Protein AF-V4S331-F1 (afdb_monomer)

Solvent-accessible surface area (backbone atoms only — not comparable to full-atom values): 13605 Å² total; per-residue (Å²): 134,89,80,80,82,84,81,81,85,77,85,82,82,92,68,95,79,69,92,84,50,53,76,62,49,51,57,56,49,44,59,69,32,33,48,80,50,60,40,89,85,80,67,40,52,25,41,36,38,26,34,83,61,37,53,44,68,59,54,90,36,73,81,33,19,41,81,43,68,52,94,87,48,95,43,79,51,27,40,30,35,55,43,42,38,60,46,43,40,34,38,76,46,56,46,78,80,43,49,56,76,33,41,30,32,36,25,47,31,32,39,76,44,100,71,48,44,59,38,79,92,44,64,30,42,16,26,23,26,42,68,95,54,86,60,49,72,43,73,32,37,82,44,51,64,63,74,56,55,65,77,65,78,73,85,77,75,90,72,97,71,94,71,94,65,81,76,70,79,75,76,61,98,81,71,59,39,52,38,43,80,43,100,80,73,36,32,37,29,66,31,39,63,52,73,37,54,78,86,58,89,40,41,36,39,36,37,42,37,37,66,85,81,60,58,62,27,25,22,40,37,33,48,24,43,36,39,36,73,42,83,80,131

Mean predicted aligned error: 11.81 Å

Nearest PDB structures (foldseek):
  8ad2-assembly1_A  TM=8.302E-01  e=2.389E-16  Nicotiana tabacum
  8jmr-assembly1_A  TM=8.314E-01  e=1.966E-13  Asparagus officinalis
  8jmr-assembly1_B  TM=8.631E-01  e=4.428E-13  Asparagus officinalis
  8jmq-assembly1_B  TM=8.246E-01  e=4.935E-13  Asparagus officinalis
  7vs6-assembly1_A-2  TM=8.726E-01  e=4.302E-12  Cucumis sativus

Foldseek 3Di:
DDDDDDDDPDDDDPDDDDDPCVVVCVVVVVVQQKPWDADPPPRWIKIWGFQVQKDWVCQVPCCAWDWQADPLAPHRTWIFGAKDLKTKIKHKDKLVVTDAQFKKWKKWKKDFAPPWDDLVVAWKWKWKDWPPDDIDIDTAGADQVVLVVVVDDDPDDDDDDDDPDPPPPDDDSPPQRYWDQDPSRITIGIRDMDHHHDPDGTMMMIMITDNPPSDMTGGMITGGMMMDTDDDD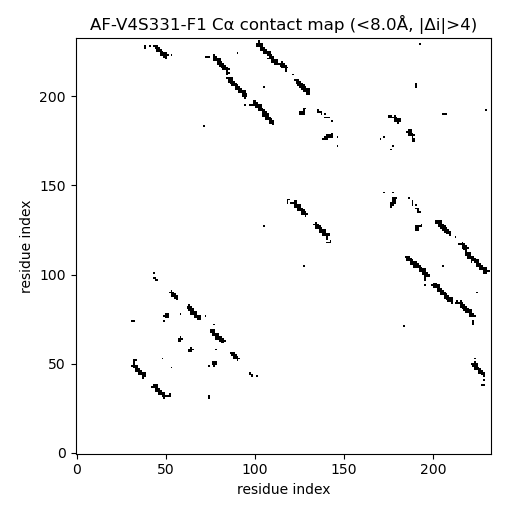

InterPro domains:
  IPR025886 Phloem protein 2-like [PF14299] (44-229)

Secondary structure (DSSP, 8-state):
---------PPPP-----TTSHHHHHHHHHHHHEEEEE-TTT--EEEEEEGGGSEETTTT-TTTEEEE--TT-SSS-EEEE--BSSEEEEEEEEGGGSPSSEEEEEEEEEEEEEEEES-TT-EEEEEEEETTSPPEEEEEE--SHHHHHTT------------------PPPTTSS-S-EE-TTS-EEEEEEEEEE-SS---EEEEEEEE-SS---BEEEEEEEEEEEEPPP-

Radius of gyration: 19.69 Å; Cα contacts (8 Å, |Δi|>4): 438; chains: 1; bounding box: 66×44×46 Å

Sequence (233 aa):
LSQKCFNLKVICPKTPLNTVEMPFLEKFYRNFLASFSLDKRSGKKCYMISARDLLIVWGDTPTYWRWTSVPEARFPEVAELICVCWLEIRCKINTRSLSPRTLYAAYLVYKPTAGSYGFEYQPVDASVGVVGSESQTRTVYLDAERGQRQRYHYPRRIGLFNRSRRQASMPKENDGCYPKERDDEWLEIELGDFLNKEDEDGELEMSVLEVAAGDWKGGLIIQGIEIRPKQGK

Structure (mmCIF, N/CA/C/O backbone):
data_AF-V4S331-F1
#
_entry.id   AF-V4S331-F1
#
loop_
_atom_site.group_PDB
_atom_site.id
_atom_site.type_symbol
_atom_site.label_atom_id
_atom_site.label_alt_id
_atom_site.label_comp_id
_atom_site.label_asym_id
_atom_site.label_entity_id
_atom_site.label_seq_id
_atom_site.pdbx_PDB_ins_code
_atom_site.Cartn_x
_atom_site.Cartn_y
_atom_site.Cartn_z
_atom_site.occupancy
_atom_site.B_iso_or_equiv
_atom_site.auth_seq_id
_atom_site.auth_comp_id
_atom_site.auth_asym_id
_atom_site.auth_atom_id
_atom_site.pdbx_PDB_model_num
ATOM 1 N N . LEU A 1 1 ? -17.112 -26.281 5.033 1.00 30.48 1 LEU A N 1
ATOM 2 C CA . LEU A 1 1 ? -18.110 -25.809 4.045 1.00 30.48 1 LEU A CA 1
ATOM 3 C C . LEU A 1 1 ? -17.554 -24.556 3.383 1.00 30.48 1 LEU A C 1
ATOM 5 O O . LEU A 1 1 ? -17.426 -23.533 4.040 1.00 30.48 1 LEU A O 1
ATOM 9 N N . SER A 1 2 ? -17.103 -24.701 2.138 1.00 28.55 2 SER A N 1
ATOM 10 C CA . SER A 1 2 ? -16.468 -23.656 1.325 1.00 28.55 2 SER A CA 1
ATOM 11 C C . SER A 1 2 ? -17.474 -22.549 0.990 1.00 28.55 2 SER A C 1
ATOM 13 O O . SER A 1 2 ? -18.539 -22.839 0.445 1.00 2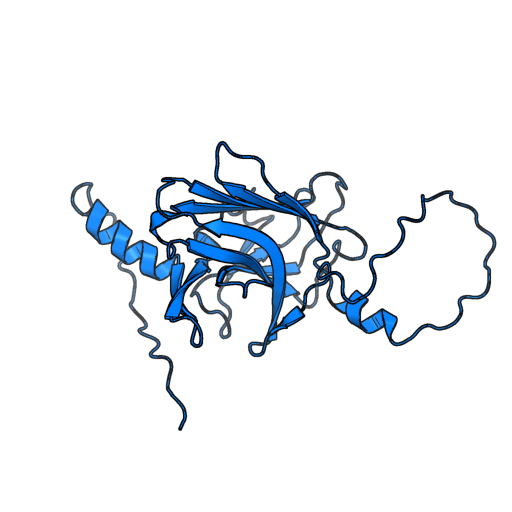8.55 2 SER A O 1
ATOM 15 N N . GLN A 1 3 ? -17.166 -21.295 1.334 1.00 31.97 3 GLN A N 1
ATOM 16 C CA . GLN A 1 3 ? -17.939 -20.137 0.886 1.00 31.97 3 GLN A CA 1
ATOM 17 C C . GLN A 1 3 ? -17.275 -19.546 -0.357 1.00 31.97 3 GLN A C 1
ATOM 19 O O . GLN A 1 3 ? -16.156 -19.043 -0.313 1.00 31.97 3 GLN A O 1
ATOM 24 N N . LYS A 1 4 ? -17.998 -19.653 -1.473 1.00 30.98 4 LYS A N 1
ATOM 25 C CA . LYS A 1 4 ? -17.674 -19.064 -2.771 1.00 30.98 4 LYS A CA 1
ATOM 26 C C . LYS A 1 4 ? -17.645 -17.537 -2.653 1.00 30.98 4 LYS A C 1
ATOM 28 O O . LYS A 1 4 ? -18.659 -16.931 -2.309 1.00 30.98 4 LYS A O 1
ATOM 33 N N . CYS A 1 5 ? -16.519 -16.919 -2.998 1.00 29.56 5 CYS A N 1
ATOM 34 C CA . CYS A 1 5 ? -16.470 -15.500 -3.333 1.00 29.56 5 CYS A CA 1
ATOM 35 C C . CYS A 1 5 ? -17.281 -15.287 -4.620 1.00 29.56 5 CYS A C 1
ATOM 37 O O . CYS A 1 5 ? -16.947 -15.841 -5.668 1.00 29.56 5 CYS A O 1
ATOM 39 N N . PHE A 1 6 ? -18.375 -14.529 -4.548 1.00 28.50 6 PHE A N 1
ATOM 40 C CA . PHE A 1 6 ? -19.130 -14.139 -5.735 1.00 28.50 6 PHE A CA 1
ATOM 41 C C . PHE A 1 6 ? -18.329 -13.089 -6.517 1.00 28.50 6 PHE A C 1
ATOM 43 O O . PHE A 1 6 ? -18.303 -11.918 -6.151 1.00 28.50 6 PHE A O 1
ATOM 50 N N . ASN A 1 7 ? -17.679 -13.517 -7.601 1.00 27.70 7 ASN A N 1
ATOM 51 C CA . ASN A 1 7 ? -17.109 -12.626 -8.611 1.00 27.70 7 ASN A CA 1
ATOM 52 C C . ASN A 1 7 ? -18.235 -12.137 -9.533 1.00 27.70 7 ASN A C 1
ATOM 54 O O . ASN A 1 7 ? -18.601 -12.814 -10.494 1.00 27.70 7 ASN A O 1
ATOM 58 N N . LEU A 1 8 ? -18.803 -10.966 -9.244 1.00 29.70 8 LEU A N 1
ATOM 59 C CA . LEU A 1 8 ? -19.661 -10.255 -10.193 1.00 29.70 8 LEU A CA 1
ATOM 60 C C . LEU A 1 8 ? -18.769 -9.563 -11.232 1.00 29.70 8 LEU A C 1
ATOM 62 O O . LEU A 1 8 ? -18.159 -8.531 -10.966 1.00 29.70 8 LEU A O 1
ATOM 66 N N . LYS A 1 9 ? -18.680 -10.156 -12.425 1.00 30.19 9 LYS A N 1
ATOM 67 C CA . LYS A 1 9 ? -18.007 -9.571 -13.589 1.00 30.19 9 LYS A CA 1
ATOM 68 C C . LYS A 1 9 ? -18.976 -8.585 -14.248 1.00 30.19 9 LYS A C 1
ATOM 70 O O . LYS A 1 9 ? -19.845 -8.998 -15.010 1.00 30.19 9 LYS A O 1
ATOM 75 N N . VAL A 1 10 ? -18.871 -7.299 -13.915 1.00 38.88 10 VAL A N 1
ATOM 76 C CA . VAL A 1 10 ? -19.671 -6.239 -14.553 1.00 38.88 10 VAL A CA 1
ATOM 77 C C . VAL A 1 10 ? -18.836 -5.576 -15.646 1.00 38.88 10 VAL A C 1
ATOM 79 O O . VAL A 1 10 ? -17.715 -5.135 -15.409 1.00 38.88 10 VAL A O 1
ATOM 82 N N . ILE A 1 11 ? -19.374 -5.562 -16.864 1.00 30.97 11 ILE A N 1
ATOM 83 C CA . ILE A 1 11 ? -18.763 -4.958 -18.052 1.00 30.97 11 ILE A CA 1
ATOM 84 C C . ILE A 1 11 ? -18.942 -3.436 -17.963 1.00 30.97 11 ILE A C 1
ATOM 86 O O . ILE A 1 11 ? -20.061 -2.960 -17.787 1.00 30.97 11 ILE A O 1
ATOM 90 N N . CYS A 1 12 ? -17.850 -2.679 -18.082 1.00 33.66 12 CYS A N 1
ATOM 91 C CA . CYS A 1 12 ? -17.869 -1.216 -18.023 1.00 33.66 12 CYS A CA 1
ATOM 92 C C . CYS A 1 12 ? -18.303 -0.614 -19.382 1.00 33.66 12 CYS A C 1
ATOM 94 O O . CYS A 1 12 ? -17.719 -0.988 -20.407 1.00 33.66 12 CYS A O 1
ATOM 96 N N . PRO A 1 13 ? -19.293 0.300 -19.440 1.00 32.41 13 PRO A N 1
ATOM 97 C CA . PRO A 1 13 ? -19.679 0.967 -20.682 1.00 32.41 13 PRO A CA 1
ATOM 98 C C . PRO A 1 13 ? -18.675 2.076 -21.048 1.00 32.41 13 PRO A C 1
ATOM 100 O O . PRO A 1 13 ? -18.407 2.984 -20.267 1.00 32.41 13 PRO A O 1
ATOM 103 N N . LYS A 1 14 ? -18.111 2.005 -22.261 1.00 41.31 14 LYS A N 1
ATOM 104 C CA . LYS A 1 14 ? -17.169 2.993 -22.819 1.00 41.31 14 LYS A CA 1
ATOM 105 C C . LYS A 1 14 ? -17.899 4.159 -23.505 1.00 41.31 14 LYS A C 1
ATOM 107 O O . LYS A 1 14 ? -17.832 4.279 -24.727 1.00 41.31 14 LYS A O 1
ATOM 112 N N . THR A 1 15 ? -18.579 5.023 -22.757 1.00 36.41 15 THR A N 1
ATOM 113 C CA . THR A 1 15 ? -19.158 6.266 -23.311 1.00 36.41 15 THR A CA 1
ATOM 114 C C . THR A 1 15 ? -18.978 7.447 -22.358 1.00 36.41 15 THR A C 1
ATOM 116 O O . THR A 1 15 ? -19.094 7.251 -21.150 1.00 36.41 15 THR A O 1
ATOM 119 N N . PRO A 1 16 ? -18.704 8.666 -22.864 1.00 44.09 16 PRO A N 1
ATOM 120 C CA . PRO A 1 16 ? -18.523 9.837 -22.016 1.00 44.09 16 PRO A CA 1
ATOM 121 C C . PRO A 1 16 ? -19.896 10.308 -21.523 1.00 44.09 16 PRO A C 1
ATOM 123 O O . PRO A 1 16 ? -20.802 10.501 -22.333 1.00 44.09 16 PRO A O 1
ATOM 126 N N . LEU A 1 17 ? -20.073 10.464 -20.208 1.00 42.72 17 LEU A N 1
ATOM 127 C CA . LEU A 1 17 ? -21.349 10.872 -19.612 1.00 42.72 17 LEU A CA 1
ATOM 128 C C . LEU A 1 17 ? -21.208 12.156 -18.786 1.00 42.72 17 LEU A C 1
ATOM 130 O O . LEU A 1 17 ? -20.183 12.422 -18.162 1.00 42.72 17 LEU A O 1
ATOM 134 N N . ASN A 1 18 ? -22.261 12.970 -18.878 1.00 40.69 18 ASN A N 1
ATOM 135 C CA . ASN A 1 18 ? -22.366 14.352 -18.417 1.00 40.69 18 ASN A CA 1
ATOM 136 C C . ASN A 1 18 ? -22.433 14.491 -16.882 1.00 40.69 18 ASN A C 1
ATOM 138 O O . ASN A 1 18 ? -22.775 13.567 -16.150 1.00 40.69 18 ASN A O 1
ATOM 142 N N . THR A 1 19 ? -22.200 15.720 -16.415 1.00 43.16 19 THR A N 1
ATOM 143 C CA . THR A 1 19 ? -21.934 16.173 -15.033 1.00 43.16 19 THR A CA 1
ATOM 144 C C . THR A 1 19 ? -23.004 15.860 -13.965 1.00 43.16 19 THR A C 1
ATOM 146 O O . THR A 1 19 ? -22.793 16.167 -12.796 1.00 43.16 19 THR A O 1
ATOM 149 N N . VAL A 1 20 ? -24.143 15.248 -14.307 1.00 45.28 20 VAL A N 1
ATOM 150 C CA . VAL A 1 20 ? -25.281 15.038 -13.381 1.00 45.28 20 VAL A CA 1
ATOM 151 C C . VAL A 1 20 ? -25.313 13.619 -12.772 1.00 45.28 20 VAL A C 1
ATOM 153 O O . VAL A 1 20 ? -26.004 13.393 -11.784 1.00 45.28 20 VAL A O 1
ATOM 156 N N . GLU A 1 21 ? -24.510 12.669 -13.271 1.00 45.56 21 GLU A N 1
ATOM 157 C CA . GLU A 1 21 ? -24.420 11.288 -12.736 1.00 45.56 21 GLU A CA 1
ATOM 158 C C . GLU A 1 21 ? -23.291 11.076 -11.701 1.00 45.56 21 GLU A C 1
ATOM 160 O O . GLU A 1 21 ? -23.095 9.970 -11.187 1.00 45.56 21 GLU A O 1
ATOM 165 N N . MET A 1 22 ? -22.561 12.141 -11.353 1.00 47.06 22 MET A N 1
ATOM 166 C CA . MET A 1 22 ? -21.309 12.078 -10.584 1.00 47.06 22 MET A CA 1
ATOM 167 C C . MET A 1 22 ? -21.409 11.375 -9.212 1.00 47.06 22 MET A C 1
ATOM 169 O O . MET A 1 22 ? -20.548 10.545 -8.936 1.00 47.06 22 MET A O 1
ATOM 173 N N . PRO A 1 23 ? -22.444 11.566 -8.363 1.00 49.97 23 PRO A N 1
ATOM 174 C CA . PRO A 1 23 ? -22.493 10.902 -7.051 1.00 49.97 23 PRO A CA 1
ATOM 175 C C . PRO A 1 23 ? -22.758 9.389 -7.134 1.00 49.97 23 PRO A C 1
ATOM 177 O O . PRO A 1 23 ? -22.390 8.627 -6.236 1.00 49.97 23 PRO A O 1
ATOM 180 N N . PHE A 1 24 ? -23.441 8.947 -8.194 1.00 42.91 24 PHE A N 1
ATOM 181 C CA . PHE A 1 24 ? -23.773 7.538 -8.410 1.00 42.91 24 PHE A CA 1
ATOM 182 C C . PHE A 1 24 ? -22.589 6.799 -9.041 1.00 42.91 24 PHE A C 1
ATOM 184 O O . PHE A 1 24 ? -22.247 5.699 -8.606 1.00 42.91 24 PHE A O 1
ATOM 191 N N . LEU A 1 25 ? -21.909 7.449 -9.991 1.00 43.22 25 LEU A N 1
ATOM 192 C CA . LEU A 1 25 ? -20.653 6.978 -10.564 1.00 43.22 25 LEU A CA 1
ATOM 193 C C . LEU A 1 25 ? -19.524 6.964 -9.532 1.00 43.22 25 LEU A C 1
ATOM 195 O O . LEU A 1 25 ? -18.807 5.981 -9.492 1.00 43.22 25 LEU A O 1
ATOM 199 N N . GLU A 1 26 ? -19.399 7.942 -8.632 1.00 47.72 26 GLU A N 1
ATOM 200 C CA . GLU A 1 26 ? -18.399 7.898 -7.552 1.00 47.72 26 GLU A CA 1
ATOM 201 C C . GLU A 1 26 ? -18.601 6.706 -6.609 1.00 47.72 26 GLU A C 1
ATOM 203 O O . GLU A 1 26 ? -17.637 6.029 -6.256 1.00 47.72 26 GLU A O 1
ATOM 208 N N . LYS A 1 27 ? -19.847 6.401 -6.216 1.00 44.38 27 LYS A N 1
ATOM 209 C CA . LYS A 1 27 ? -20.151 5.214 -5.396 1.00 44.38 27 LYS A CA 1
ATOM 210 C C . LYS A 1 27 ? -19.904 3.911 -6.154 1.00 44.38 27 LYS A C 1
ATOM 212 O O . LYS A 1 27 ? -19.399 2.957 -5.569 1.00 44.38 27 LYS A O 1
ATOM 217 N N . PHE A 1 28 ? -20.252 3.862 -7.439 1.00 46.75 28 PHE A N 1
ATOM 218 C CA . PHE A 1 28 ? -20.029 2.690 -8.284 1.00 46.75 28 PHE A CA 1
ATOM 219 C C . PHE A 1 28 ? -18.536 2.471 -8.572 1.00 46.75 28 PHE A C 1
ATOM 221 O O . PHE A 1 28 ? -18.045 1.358 -8.428 1.00 46.75 28 PHE A O 1
ATOM 228 N N . TYR A 1 29 ? -17.799 3.533 -8.888 1.00 49.31 29 TYR A N 1
ATOM 229 C CA . TYR A 1 29 ? -16.363 3.537 -9.166 1.00 49.31 29 TYR A CA 1
ATOM 230 C C . TYR A 1 29 ? -15.547 3.240 -7.903 1.00 49.31 29 TYR A C 1
ATOM 232 O O . TYR A 1 29 ? -14.633 2.420 -7.954 1.00 49.31 29 TYR A O 1
ATOM 240 N N . ARG A 1 30 ? -15.948 3.761 -6.730 1.00 52.50 30 ARG A N 1
ATOM 241 C CA . ARG A 1 30 ? -15.348 3.368 -5.441 1.00 52.50 30 ARG A CA 1
ATOM 242 C C . ARG A 1 30 ? -15.439 1.868 -5.164 1.00 52.50 30 ARG A C 1
ATOM 244 O O . ARG A 1 30 ? -14.520 1.342 -4.552 1.00 52.50 30 ARG A O 1
ATOM 251 N N . ASN A 1 31 ? -16.476 1.167 -5.633 1.00 53.06 31 ASN A N 1
ATOM 252 C CA . ASN A 1 31 ? -16.560 -0.292 -5.467 1.00 53.06 31 ASN A CA 1
ATOM 253 C C . ASN A 1 31 ? -15.529 -1.057 -6.318 1.00 53.06 31 ASN A C 1
ATOM 255 O O . ASN A 1 31 ? -15.212 -2.200 -5.996 1.00 53.06 31 ASN A O 1
ATOM 259 N N . PHE A 1 32 ? -15.013 -0.455 -7.396 1.00 65.44 32 PHE A N 1
ATOM 260 C CA . PHE A 1 32 ? -13.913 -1.024 -8.185 1.00 65.44 32 PHE A CA 1
ATOM 261 C C . PHE A 1 32 ? -12.545 -0.625 -7.640 1.00 65.44 32 PHE A C 1
ATOM 263 O O . PHE A 1 32 ? -11.592 -1.391 -7.755 1.00 65.44 32 PHE A O 1
ATOM 270 N N . LEU A 1 33 ? -12.462 0.564 -7.048 1.00 83.56 33 LEU A N 1
ATOM 271 C CA . LEU A 1 33 ? -11.224 1.141 -6.548 1.00 83.56 33 LEU A CA 1
ATOM 272 C C . LEU A 1 33 ? -10.874 0.722 -5.124 1.00 83.56 33 LEU A C 1
ATOM 274 O O . LEU A 1 33 ? -9.702 0.745 -4.760 1.00 83.56 33 LEU A O 1
ATOM 278 N N . ALA A 1 34 ? -11.856 0.303 -4.333 1.00 88.69 34 ALA A N 1
ATOM 279 C CA . ALA A 1 34 ? -11.638 -0.246 -3.011 1.00 88.69 34 ALA A CA 1
ATOM 280 C C . ALA A 1 34 ? -12.564 -1.437 -2.756 1.00 88.69 34 ALA A C 1
ATOM 282 O O . ALA A 1 34 ? -13.745 -1.423 -3.099 1.00 88.69 34 ALA A O 1
ATOM 283 N N . SER A 1 35 ? -12.034 -2.473 -2.109 1.00 89.81 35 SER A N 1
ATOM 284 C CA . SER A 1 35 ? -12.821 -3.612 -1.644 1.00 89.81 35 SER A CA 1
ATOM 285 C C . SER A 1 35 ? -13.044 -3.518 -0.140 1.00 89.81 35 SER A C 1
ATOM 287 O O . SER A 1 35 ? -12.133 -3.162 0.610 1.00 89.81 35 SER A O 1
ATOM 289 N N . PHE A 1 36 ? -14.257 -3.846 0.288 1.00 89.06 36 PHE A N 1
ATOM 290 C CA . PHE A 1 36 ? -14.678 -3.803 1.680 1.00 89.06 36 PHE A CA 1
ATOM 291 C C . PHE A 1 36 ? -14.848 -5.214 2.238 1.00 89.06 36 PHE A C 1
ATOM 293 O O . PHE A 1 36 ? -15.447 -6.084 1.600 1.00 89.06 36 PHE A O 1
ATOM 300 N N . SER A 1 37 ? -14.380 -5.424 3.463 1.00 91.06 37 SER A N 1
ATOM 301 C CA . SER A 1 37 ? -14.688 -6.618 4.247 1.00 91.06 37 SER A CA 1
ATOM 302 C C . SER A 1 37 ? -14.819 -6.275 5.727 1.00 91.06 37 SER A C 1
ATOM 304 O O . SER A 1 37 ? -14.500 -5.170 6.157 1.00 91.06 37 SER A O 1
ATOM 306 N N . LEU A 1 38 ? -15.301 -7.223 6.525 1.00 92.88 38 LEU A N 1
ATOM 307 C CA . LEU A 1 38 ? -15.296 -7.111 7.981 1.00 92.88 38 LEU A CA 1
ATOM 308 C C . LEU A 1 38 ? -14.243 -8.052 8.551 1.00 92.88 38 LEU A C 1
ATOM 310 O O . LEU A 1 38 ? -14.160 -9.213 8.139 1.00 92.88 38 LEU A O 1
ATOM 314 N N . ASP A 1 39 ? -13.468 -7.563 9.513 1.00 92.06 39 ASP A N 1
ATOM 315 C CA . ASP A 1 39 ? -12.610 -8.415 10.318 1.00 92.06 39 ASP A CA 1
ATOM 316 C C . ASP A 1 39 ? -13.475 -9.435 11.064 1.00 92.06 39 ASP A C 1
ATOM 318 O O . ASP A 1 39 ? -14.400 -9.077 11.798 1.00 92.06 39 ASP A O 1
ATOM 322 N N . LYS A 1 40 ? -13.173 -10.722 10.880 1.00 89.38 40 LYS A N 1
ATOM 323 C CA . LYS A 1 40 ? -14.011 -11.820 11.383 1.00 89.38 40 LYS A CA 1
ATOM 324 C C . LYS A 1 40 ? -14.113 -11.831 12.906 1.00 89.38 40 LYS A C 1
ATOM 326 O O . LYS A 1 40 ? -15.089 -12.352 13.437 1.00 89.38 40 LYS A O 1
ATOM 331 N N . ARG A 1 41 ? -13.103 -11.304 13.605 1.00 88.69 41 ARG A N 1
ATOM 332 C CA . ARG A 1 41 ? -13.025 -11.349 15.067 1.00 88.69 41 ARG A CA 1
ATOM 333 C C . ARG A 1 41 ? -13.686 -10.141 15.717 1.00 88.69 41 ARG A C 1
ATOM 335 O O . ARG A 1 41 ? -14.440 -10.301 16.669 1.00 88.69 41 ARG A O 1
ATOM 342 N N . SER A 1 42 ? -13.377 -8.944 15.232 1.00 90.38 42 SER A N 1
ATOM 343 C CA . SER A 1 42 ? -13.832 -7.684 15.825 1.00 90.38 42 SER A CA 1
ATOM 344 C C . SER A 1 42 ? -15.096 -7.118 15.174 1.00 90.38 42 SER A C 1
ATOM 346 O O . SER A 1 42 ? -15.708 -6.208 15.731 1.00 90.38 42 SER A O 1
ATOM 348 N N . GLY A 1 43 ? -15.478 -7.607 13.988 1.00 92.00 43 GLY A N 1
ATOM 349 C CA . GLY A 1 43 ? -16.568 -7.047 13.184 1.00 92.00 43 GLY A CA 1
ATOM 350 C C . GLY A 1 43 ? -16.274 -5.640 12.655 1.00 92.00 43 GLY A C 1
ATOM 351 O O . GLY A 1 43 ? -17.169 -4.972 12.141 1.00 92.00 43 GLY A O 1
ATOM 352 N N . LYS A 1 44 ? -15.035 -5.157 12.804 1.00 94.19 44 LYS A N 1
ATOM 353 C CA . LYS A 1 44 ? -14.612 -3.831 12.358 1.00 94.19 44 LYS A CA 1
ATOM 354 C C . LYS A 1 44 ? -14.307 -3.860 10.862 1.00 94.19 44 LYS A C 1
ATOM 356 O O . LYS A 1 44 ? -13.879 -4.871 10.312 1.00 94.19 44 LYS A O 1
ATOM 361 N N . LYS A 1 45 ? -14.556 -2.734 10.203 1.00 93.62 45 LYS A N 1
ATOM 362 C CA . LYS A 1 45 ? -14.330 -2.536 8.768 1.00 93.62 45 LYS A CA 1
ATOM 363 C C . LYS A 1 45 ? -12.864 -2.768 8.388 1.00 93.62 45 LYS A C 1
ATOM 365 O O . LYS A 1 45 ? -11.987 -2.226 9.047 1.00 93.62 45 LYS A O 1
ATOM 370 N N . CYS A 1 46 ? -12.627 -3.479 7.295 1.00 94.56 46 CYS A N 1
ATOM 371 C CA . CYS A 1 46 ? -11.353 -3.555 6.588 1.00 94.56 46 CYS A CA 1
ATOM 372 C C . CYS A 1 46 ? -11.542 -2.992 5.179 1.00 94.56 46 CYS A C 1
ATOM 374 O O . CYS A 1 46 ? -12.581 -3.224 4.551 1.00 94.56 46 CYS A O 1
ATOM 376 N N . TYR A 1 47 ? -10.529 -2.297 4.674 1.00 94.25 47 TYR A N 1
ATOM 377 C CA . TYR A 1 47 ? -10.504 -1.810 3.299 1.00 94.25 47 TYR A CA 1
ATOM 378 C C . TYR A 1 47 ? -9.242 -2.279 2.605 1.00 94.25 47 TYR A C 1
ATOM 380 O O . TYR A 1 47 ? -8.163 -2.221 3.173 1.00 94.25 47 TYR A O 1
ATOM 388 N N . MET A 1 48 ? -9.377 -2.682 1.353 1.00 95.12 48 MET A N 1
ATOM 389 C CA . MET A 1 48 ? -8.256 -2.812 0.434 1.00 95.12 48 MET A CA 1
ATOM 390 C C . MET A 1 48 ? -8.435 -1.735 -0.622 1.00 95.12 48 MET A C 1
ATOM 392 O O . MET A 1 48 ? -9.453 -1.744 -1.307 1.00 95.12 48 MET A O 1
ATOM 396 N N . ILE A 1 49 ? -7.486 -0.821 -0.745 1.00 95.75 49 ILE A N 1
ATOM 397 C CA . ILE A 1 49 ? -7.488 0.244 -1.748 1.00 95.75 49 ILE A CA 1
ATOM 398 C C . ILE A 1 49 ? -6.642 -0.241 -2.920 1.00 95.75 49 ILE A C 1
ATOM 400 O O . ILE A 1 49 ? -5.493 -0.628 -2.726 1.00 95.75 49 ILE A O 1
ATOM 404 N N . SER A 1 50 ? -7.222 -0.291 -4.115 1.00 95.75 50 SER A N 1
ATOM 405 C CA . SER A 1 50 ? -6.579 -0.804 -5.326 1.00 95.75 50 SER A CA 1
ATOM 406 C C . SER A 1 50 ? -5.419 0.076 -5.772 1.00 95.75 50 SER A C 1
ATOM 408 O O . SER A 1 50 ? -5.434 1.283 -5.546 1.00 95.75 50 SER A O 1
ATOM 410 N N . ALA A 1 51 ? -4.469 -0.508 -6.505 1.00 96.19 51 ALA A N 1
ATOM 411 C CA . ALA A 1 51 ? -3.378 0.230 -7.140 1.00 96.19 51 ALA A CA 1
ATOM 412 C C . ALA A 1 51 ? -3.855 1.413 -8.007 1.00 96.19 51 ALA A C 1
ATOM 414 O O . ALA A 1 51 ? -3.157 2.415 -8.102 1.00 96.19 51 ALA A O 1
ATOM 415 N N . ARG A 1 52 ? -5.052 1.316 -8.604 1.00 94.56 52 ARG A N 1
ATOM 416 C CA . ARG A 1 52 ? -5.665 2.372 -9.426 1.00 94.56 52 ARG A CA 1
ATOM 417 C C . ARG A 1 52 ? -6.111 3.603 -8.635 1.00 94.56 52 ARG A C 1
ATOM 419 O O . ARG A 1 52 ? -6.272 4.657 -9.236 1.00 94.56 52 ARG A O 1
ATOM 426 N N . ASP A 1 53 ? -6.319 3.462 -7.331 1.00 94.69 53 ASP A N 1
ATOM 427 C CA . ASP A 1 53 ? -6.708 4.554 -6.427 1.00 94.69 53 ASP A CA 1
ATOM 428 C C . ASP A 1 53 ? -5.514 5.070 -5.603 1.00 94.69 53 ASP A C 1
ATOM 430 O O . ASP A 1 53 ? -5.654 5.940 -4.745 1.00 94.69 53 ASP A O 1
ATOM 434 N N . LEU A 1 54 ? -4.316 4.527 -5.852 1.00 95.94 54 LEU A N 1
ATOM 435 C CA . LEU A 1 54 ? -3.075 5.031 -5.278 1.00 95.94 54 LEU A CA 1
ATOM 436 C C . LEU A 1 54 ? -2.523 6.158 -6.152 1.00 95.94 54 LEU A C 1
ATOM 438 O O . LEU A 1 54 ? -2.552 6.095 -7.381 1.00 95.94 54 LEU A O 1
ATOM 442 N N . LEU A 1 55 ? -1.919 7.154 -5.513 1.00 96.31 55 LEU A N 1
ATOM 443 C CA . LEU A 1 55 ? -1.065 8.110 -6.199 1.00 96.31 55 LEU A CA 1
ATOM 444 C C . LEU A 1 55 ? 0.306 7.462 -6.383 1.00 96.31 55 LEU A C 1
ATOM 446 O O . LEU A 1 55 ? 1.067 7.320 -5.428 1.00 96.31 55 LEU A O 1
ATOM 450 N N . ILE A 1 56 ? 0.607 7.059 -7.613 1.00 95.25 56 ILE A N 1
ATOM 451 C CA . ILE A 1 56 ? 1.890 6.471 -7.998 1.00 95.25 56 ILE A CA 1
ATOM 452 C C . ILE A 1 56 ? 2.627 7.485 -8.868 1.00 95.25 56 ILE A C 1
ATOM 454 O O . ILE A 1 56 ? 2.150 7.847 -9.947 1.00 95.25 56 ILE A O 1
ATOM 458 N N . VAL A 1 57 ? 3.796 7.951 -8.425 1.00 94.06 57 VAL A N 1
ATOM 459 C CA . VAL A 1 57 ? 4.606 8.875 -9.229 1.00 94.06 57 VAL A CA 1
ATOM 460 C C . VAL A 1 57 ? 5.023 8.187 -10.529 1.00 94.06 57 VAL A C 1
ATOM 462 O O . VAL A 1 57 ? 5.566 7.082 -10.536 1.00 94.06 57 VAL A O 1
ATOM 465 N N . TRP A 1 58 ? 4.714 8.858 -11.639 1.00 91.94 58 TRP A N 1
ATOM 466 C CA . TRP A 1 58 ? 4.830 8.343 -13.004 1.00 91.94 58 TRP A CA 1
ATOM 467 C C . TRP A 1 58 ? 3.987 7.099 -13.325 1.00 91.94 58 TRP A C 1
ATOM 469 O O . TRP A 1 58 ? 4.258 6.445 -14.330 1.00 91.94 58 TRP A O 1
ATOM 479 N N . GLY A 1 59 ? 2.952 6.788 -12.537 1.00 91.31 59 GLY A N 1
ATOM 480 C CA . GLY A 1 59 ? 2.073 5.629 -12.755 1.00 91.31 59 GLY A CA 1
ATOM 481 C C . GLY A 1 59 ? 1.397 5.593 -14.132 1.00 91.31 59 GLY A C 1
ATOM 482 O O . GLY A 1 59 ? 1.126 4.518 -14.661 1.00 91.31 59 GLY A O 1
ATOM 483 N N . ASP A 1 60 ? 1.185 6.755 -14.753 1.00 90.38 60 ASP A N 1
ATOM 484 C CA . ASP A 1 60 ? 0.617 6.878 -16.102 1.00 90.38 60 ASP A CA 1
ATOM 485 C C . ASP A 1 60 ? 1.673 6.900 -17.219 1.00 90.38 60 ASP A C 1
ATOM 487 O O . ASP A 1 60 ? 1.333 7.057 -18.390 1.00 90.38 60 ASP A O 1
ATOM 491 N N . THR A 1 61 ? 2.956 6.737 -16.879 1.00 93.69 61 THR A N 1
ATOM 492 C CA . THR A 1 61 ? 4.070 6.714 -17.832 1.00 93.69 61 THR A CA 1
ATOM 493 C C . THR A 1 61 ? 4.445 5.262 -18.159 1.00 93.69 61 THR A C 1
ATOM 495 O O . THR A 1 61 ? 5.117 4.615 -17.349 1.00 93.69 61 THR A O 1
ATOM 498 N N . PRO A 1 62 ? 4.114 4.744 -19.362 1.00 93.00 62 PRO A N 1
ATOM 499 C CA . PRO A 1 62 ? 4.290 3.327 -19.708 1.00 93.00 62 PRO A CA 1
ATOM 500 C C . PRO A 1 62 ? 5.739 2.827 -19.710 1.00 93.00 62 PRO A C 1
ATOM 502 O O . PRO A 1 62 ? 5.977 1.626 -19.719 1.00 93.00 62 PRO A O 1
ATOM 505 N N . THR A 1 63 ? 6.716 3.738 -19.733 1.00 92.94 63 THR A N 1
ATOM 506 C CA . THR A 1 63 ? 8.147 3.419 -19.614 1.00 92.94 63 THR A CA 1
ATOM 507 C C . THR A 1 63 ? 8.518 2.934 -18.212 1.00 92.94 63 THR A C 1
ATOM 509 O O . THR A 1 63 ? 9.479 2.187 -18.049 1.00 92.94 63 THR A O 1
ATOM 512 N N . TYR A 1 64 ? 7.769 3.370 -17.199 1.00 93.38 64 TYR A N 1
ATOM 513 C CA . TYR A 1 64 ? 8.086 3.164 -15.789 1.00 93.38 64 TYR A CA 1
ATOM 514 C C . TYR A 1 64 ? 7.093 2.232 -15.105 1.00 93.38 64 TYR A C 1
ATOM 516 O O . TYR A 1 64 ? 7.494 1.420 -14.271 1.00 93.38 64 TYR A O 1
ATOM 524 N N . TRP A 1 65 ? 5.823 2.306 -15.499 1.00 96.75 65 TRP A N 1
ATOM 525 C CA . TRP A 1 65 ? 4.744 1.510 -14.935 1.00 96.75 65 TRP A CA 1
ATOM 526 C C . TRP A 1 65 ? 3.887 0.897 -16.032 1.00 96.75 65 TRP A C 1
ATOM 528 O O . TRP A 1 65 ? 3.571 1.534 -17.034 1.00 96.75 65 TRP A O 1
ATOM 538 N N . ARG A 1 66 ? 3.474 -0.347 -15.825 1.00 96.38 66 ARG A N 1
ATOM 539 C CA . ARG A 1 66 ? 2.540 -1.065 -16.685 1.00 96.38 66 ARG A CA 1
ATOM 540 C C . ARG A 1 66 ? 1.316 -1.456 -15.881 1.00 96.38 66 ARG A C 1
ATOM 542 O O . ARG A 1 66 ? 1.417 -2.137 -14.870 1.00 96.38 66 ARG A O 1
ATOM 549 N N . TRP A 1 67 ? 0.144 -1.082 -16.370 1.00 96.19 67 TRP A N 1
ATOM 550 C CA . TRP A 1 67 ? -1.116 -1.577 -15.830 1.00 96.19 67 TRP A CA 1
ATOM 551 C C . TRP A 1 67 ? -1.430 -2.928 -16.462 1.00 96.19 67 TRP A C 1
ATOM 553 O O . TRP A 1 67 ? -1.454 -3.056 -17.687 1.00 96.19 67 TRP A O 1
ATOM 563 N N . THR A 1 68 ? -1.612 -3.946 -15.629 1.00 94.69 68 THR A N 1
ATOM 564 C CA . THR A 1 68 ? -1.819 -5.328 -16.073 1.00 94.69 68 THR A CA 1
ATOM 565 C C . THR A 1 68 ? -2.907 -6.008 -15.251 1.00 94.69 68 THR A C 1
ATOM 567 O O . THR A 1 68 ? -3.352 -5.477 -14.236 1.00 94.69 68 THR A O 1
ATOM 570 N N . SER A 1 69 ? -3.354 -7.181 -15.693 1.00 93.69 69 SER A N 1
ATOM 571 C CA . SER A 1 69 ? -4.322 -8.013 -14.982 1.00 93.69 69 SER A CA 1
ATOM 572 C C . SER A 1 69 ? -3.664 -9.329 -14.591 1.00 93.69 69 SER A C 1
ATOM 574 O O . SER A 1 69 ? -2.997 -9.960 -15.410 1.00 93.69 69 SER A O 1
ATOM 576 N N . VAL A 1 70 ? -3.855 -9.736 -13.340 1.00 92.12 70 VAL A N 1
ATOM 577 C CA . VAL A 1 70 ? -3.276 -10.956 -12.772 1.00 92.12 70 VAL A CA 1
ATOM 578 C C . VAL A 1 70 ? -4.430 -11.800 -12.216 1.00 92.12 70 VAL A C 1
ATOM 580 O O . VAL A 1 70 ? -5.234 -11.254 -11.459 1.00 92.12 70 VAL A O 1
ATOM 583 N N . PRO A 1 71 ? -4.572 -13.090 -12.583 1.00 89.00 71 PRO A N 1
ATOM 584 C CA . PRO A 1 71 ? -5.727 -13.908 -12.191 1.00 89.00 71 PRO A CA 1
ATOM 585 C C . PRO A 1 71 ? -5.950 -14.010 -10.677 1.00 89.00 71 PRO A C 1
ATOM 587 O O . PRO A 1 71 ? -7.090 -14.097 -10.223 1.00 89.00 71 PRO A O 1
ATOM 590 N N . GLU A 1 72 ? -4.873 -13.972 -9.897 1.00 88.50 72 GLU A N 1
ATOM 591 C CA . GLU A 1 72 ? -4.883 -14.058 -8.435 1.00 88.50 72 GLU A CA 1
ATOM 592 C C . GLU A 1 72 ? -5.140 -12.695 -7.762 1.00 88.50 72 GLU A C 1
ATOM 594 O O . GLU A 1 72 ? -5.187 -12.602 -6.532 1.00 88.50 72 GLU A O 1
ATOM 599 N N . ALA A 1 73 ? -5.275 -11.611 -8.534 1.00 90.38 73 ALA A N 1
ATOM 600 C CA . ALA A 1 73 ? -5.515 -10.280 -7.998 1.00 90.38 73 ALA A CA 1
ATOM 601 C C . ALA A 1 73 ? -6.989 -10.062 -7.622 1.00 90.38 73 ALA A C 1
ATOM 603 O O . ALA A 1 73 ? -7.928 -10.375 -8.349 1.00 90.38 73 ALA A O 1
ATOM 604 N N . ARG A 1 74 ? -7.182 -9.415 -6.472 1.00 90.44 74 ARG A N 1
ATOM 605 C CA . ARG A 1 74 ? -8.470 -8.897 -5.978 1.00 90.44 74 ARG A CA 1
ATOM 606 C C . ARG A 1 74 ? -9.132 -7.856 -6.886 1.00 90.44 74 ARG A C 1
ATOM 608 O O . ARG A 1 74 ? -10.350 -7.712 -6.809 1.00 90.44 74 ARG A O 1
ATOM 615 N N . PHE A 1 75 ? -8.348 -7.130 -7.679 1.00 91.69 75 PHE A N 1
ATOM 616 C CA . PHE A 1 75 ? -8.805 -6.063 -8.571 1.00 91.69 75 PHE A CA 1
ATOM 617 C C . PHE A 1 75 ? -8.496 -6.424 -10.026 1.00 91.69 75 PHE A C 1
ATOM 619 O O . PHE A 1 75 ? -7.528 -7.144 -10.271 1.00 91.69 75 PHE A O 1
ATOM 626 N N . PRO A 1 76 ? -9.286 -5.926 -10.996 1.00 91.44 76 PRO A N 1
ATOM 627 C CA . PRO A 1 76 ? -9.080 -6.238 -12.409 1.00 91.44 76 PRO A CA 1
ATOM 628 C C . PRO A 1 76 ? -7.739 -5.727 -12.944 1.00 91.44 76 PRO A C 1
ATOM 630 O O . PRO A 1 76 ? -7.185 -6.345 -13.853 1.00 91.44 76 PRO A O 1
ATOM 633 N N . GLU A 1 77 ? -7.228 -4.631 -12.381 1.00 94.06 77 GLU A N 1
ATOM 634 C CA . GLU A 1 77 ? -5.954 -4.028 -12.755 1.00 94.06 77 GLU A CA 1
ATOM 635 C C . GLU A 1 77 ? -5.041 -3.862 -11.539 1.00 94.06 77 GLU A C 1
ATOM 637 O O . GLU A 1 77 ? -5.477 -3.466 -10.456 1.00 94.06 77 GLU A O 1
ATOM 642 N N . VAL A 1 78 ? -3.761 -4.143 -11.755 1.00 96.56 78 VAL A N 1
ATOM 643 C CA . VAL A 1 78 ? -2.653 -3.979 -10.811 1.00 96.56 78 VAL A CA 1
ATOM 644 C C . VAL A 1 78 ? -1.528 -3.191 -11.486 1.00 96.56 78 VAL A C 1
ATOM 646 O O . VAL A 1 78 ? -1.433 -3.173 -12.718 1.00 96.56 78 VAL A O 1
ATOM 649 N N . ALA A 1 79 ? -0.689 -2.526 -10.692 1.00 97.31 79 ALA A N 1
ATOM 650 C CA . ALA A 1 79 ? 0.414 -1.714 -11.205 1.00 97.31 79 ALA A CA 1
ATOM 651 C C . ALA A 1 79 ? 1.720 -2.509 -11.171 1.00 97.31 79 ALA A C 1
ATOM 653 O O . ALA A 1 79 ? 2.234 -2.824 -10.104 1.00 97.31 79 ALA A O 1
ATOM 654 N N . GLU A 1 80 ? 2.275 -2.826 -12.331 1.00 97.38 80 GLU A N 1
ATOM 655 C CA . GLU A 1 80 ? 3.588 -3.441 -12.460 1.00 97.38 8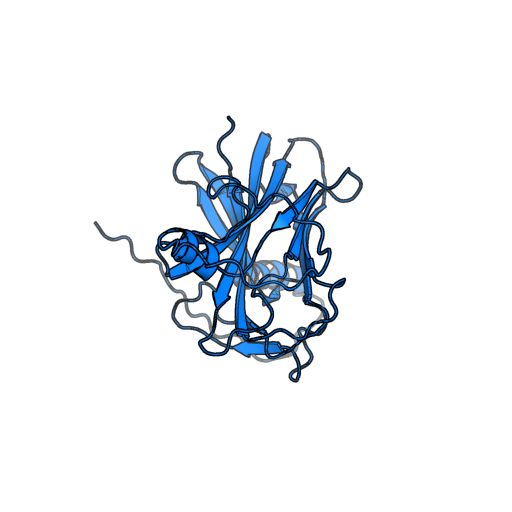0 GLU A CA 1
ATOM 656 C C . GLU A 1 80 ? 4.657 -2.365 -12.657 1.00 97.38 80 GLU A C 1
ATOM 658 O O . GLU A 1 80 ? 4.641 -1.609 -13.628 1.00 97.38 80 GLU A O 1
ATOM 663 N N . LEU A 1 81 ? 5.608 -2.310 -11.736 1.00 96.50 81 LEU A N 1
ATOM 664 C CA . LEU A 1 81 ? 6.781 -1.467 -11.823 1.00 96.50 81 LEU A CA 1
ATOM 665 C C . LEU A 1 81 ? 7.759 -2.053 -12.847 1.00 96.50 81 LEU A C 1
ATOM 667 O O . LEU A 1 81 ? 8.317 -3.125 -12.622 1.00 96.50 81 LEU A O 1
ATOM 671 N N . ILE A 1 82 ? 8.015 -1.331 -13.937 1.00 94.75 82 ILE A N 1
ATOM 672 C CA . ILE A 1 82 ? 9.000 -1.724 -14.950 1.00 94.75 82 ILE A CA 1
ATOM 673 C C . ILE A 1 82 ? 10.405 -1.360 -14.469 1.00 94.75 82 ILE A C 1
ATOM 675 O O . ILE A 1 82 ? 11.250 -2.240 -14.331 1.00 94.75 82 ILE A O 1
ATOM 679 N N . CYS A 1 83 ? 10.660 -0.068 -14.239 1.00 92.12 83 CYS A N 1
ATOM 680 C CA . CYS A 1 83 ? 11.989 0.451 -13.918 1.00 92.12 83 CYS A CA 1
ATOM 681 C C . CYS A 1 83 ? 11.893 1.911 -13.439 1.00 92.12 83 CYS A C 1
ATOM 683 O O . CYS A 1 83 ? 11.485 2.763 -14.219 1.00 92.12 83 CYS A O 1
ATOM 685 N N . VAL A 1 84 ? 12.275 2.238 -12.202 1.00 91.44 84 VAL A N 1
ATOM 686 C CA . VAL A 1 84 ? 12.350 3.628 -11.696 1.00 91.44 84 VAL A CA 1
ATOM 687 C C . VAL A 1 84 ? 13.571 3.835 -10.807 1.00 91.44 84 VAL A C 1
ATOM 689 O O . VAL A 1 84 ? 14.024 2.904 -10.149 1.00 91.44 84 VAL A O 1
ATOM 692 N N . CYS A 1 85 ? 14.085 5.062 -10.738 1.00 88.75 85 CYS A N 1
ATOM 693 C CA . CYS A 1 85 ? 15.053 5.473 -9.713 1.00 88.75 85 CYS A CA 1
ATOM 694 C C . CYS A 1 85 ? 14.395 6.178 -8.510 1.00 88.75 85 CYS A C 1
ATOM 696 O O . CYS A 1 85 ? 14.983 6.221 -7.433 1.00 88.75 85 CYS A O 1
ATOM 698 N N . TRP A 1 86 ? 13.160 6.664 -8.678 1.00 91.00 86 TRP A N 1
ATOM 699 C CA . TRP A 1 86 ? 12.332 7.309 -7.655 1.00 91.00 86 TRP A CA 1
ATOM 700 C C . TRP A 1 86 ? 11.038 6.514 -7.495 1.00 91.00 86 TRP A C 1
ATOM 702 O O . TRP A 1 86 ? 10.209 6.488 -8.405 1.00 91.00 86 TRP A O 1
ATOM 712 N N . LEU A 1 87 ? 10.877 5.841 -6.357 1.00 92.75 87 LEU A N 1
ATOM 713 C CA . LEU A 1 87 ? 9.650 5.120 -6.030 1.00 92.75 87 LEU A CA 1
ATOM 714 C C . LEU A 1 87 ? 8.854 5.937 -5.018 1.00 92.75 87 LEU A C 1
ATOM 716 O O . LEU A 1 87 ? 9.325 6.194 -3.915 1.00 92.75 87 LEU A O 1
ATOM 720 N N . GLU A 1 88 ? 7.644 6.332 -5.392 1.00 95.50 88 GLU A N 1
ATOM 721 C CA . GLU A 1 88 ? 6.736 7.045 -4.504 1.00 95.50 88 GLU A CA 1
ATOM 722 C C . GLU A 1 88 ? 5.304 6.597 -4.760 1.00 95.50 88 GLU A C 1
ATOM 724 O O . GLU A 1 88 ? 4.751 6.782 -5.847 1.00 95.50 88 GLU A O 1
ATOM 729 N N . ILE A 1 89 ? 4.731 5.981 -3.732 1.00 97.38 89 ILE A N 1
ATOM 730 C CA . ILE A 1 89 ? 3.352 5.518 -3.693 1.00 97.38 89 ILE A CA 1
ATOM 731 C C . ILE A 1 89 ? 2.699 6.188 -2.495 1.00 97.38 89 ILE A C 1
ATOM 733 O O . ILE A 1 89 ? 3.211 6.096 -1.379 1.00 97.38 89 ILE A O 1
ATOM 737 N N . ARG A 1 90 ? 1.560 6.839 -2.708 1.00 97.19 90 ARG A N 1
ATOM 738 C CA . ARG A 1 90 ? 0.752 7.431 -1.644 1.00 97.19 90 ARG A CA 1
ATOM 739 C C . ARG A 1 90 ? -0.691 6.989 -1.746 1.00 97.19 90 ARG A C 1
ATOM 741 O O . ARG A 1 90 ? -1.192 6.659 -2.817 1.00 97.19 90 ARG A O 1
ATOM 748 N N . CYS A 1 91 ? -1.371 7.023 -0.616 1.00 94.88 91 CYS A N 1
ATOM 749 C CA . CYS A 1 91 ? -2.772 6.679 -0.515 1.00 94.88 91 CYS A CA 1
ATOM 750 C C . CYS A 1 91 ? -3.451 7.551 0.523 1.00 94.88 91 CYS A C 1
ATOM 752 O O . CYS A 1 91 ? -2.878 7.819 1.579 1.00 94.88 91 CYS A O 1
ATOM 754 N N . LYS A 1 92 ? -4.692 7.936 0.234 1.00 93.81 92 LYS A N 1
ATOM 755 C CA . LYS A 1 92 ? -5.522 8.736 1.124 1.00 93.81 92 LYS A CA 1
ATOM 756 C C . LYS A 1 92 ? -6.880 8.085 1.325 1.00 93.81 92 LYS A C 1
ATOM 758 O O . LYS A 1 92 ? -7.488 7.598 0.377 1.00 93.81 92 LYS A O 1
ATOM 763 N N . ILE A 1 93 ? -7.366 8.072 2.561 1.00 92.62 93 ILE A N 1
ATOM 764 C CA . ILE A 1 93 ? -8.720 7.611 2.880 1.00 92.62 93 ILE A CA 1
ATOM 765 C C . ILE A 1 93 ? -9.316 8.454 4.002 1.00 92.62 93 ILE A C 1
ATOM 767 O O . ILE A 1 93 ? -8.651 8.785 4.979 1.00 92.62 93 ILE A O 1
ATOM 771 N N . ASN A 1 94 ? -10.600 8.783 3.886 1.00 91.50 94 ASN A N 1
ATOM 772 C CA . ASN A 1 94 ? -11.302 9.493 4.948 1.00 91.50 94 ASN A CA 1
ATOM 773 C C . ASN A 1 94 ? -11.510 8.572 6.169 1.00 91.50 94 ASN A C 1
ATOM 775 O O . ASN A 1 94 ? -12.044 7.464 6.033 1.00 91.50 94 ASN A O 1
ATOM 779 N N . THR A 1 95 ? -11.145 9.050 7.360 1.00 91.50 95 THR A N 1
ATOM 780 C CA . THR A 1 95 ? -11.207 8.300 8.626 1.00 91.50 95 THR A CA 1
ATOM 781 C C . THR A 1 95 ? -12.625 7.861 9.007 1.00 91.50 95 THR A C 1
ATOM 783 O O . THR A 1 95 ? -12.796 6.793 9.599 1.00 91.50 95 THR A O 1
ATOM 786 N N . ARG A 1 96 ? -13.672 8.582 8.578 1.00 89.31 96 ARG A N 1
ATOM 787 C CA . ARG A 1 96 ? -15.089 8.203 8.774 1.00 89.31 96 ARG A CA 1
ATOM 788 C C . ARG A 1 96 ? -15.489 6.948 8.003 1.00 89.31 96 ARG A C 1
ATOM 790 O O . ARG A 1 96 ? -16.472 6.285 8.341 1.00 89.31 96 ARG A O 1
ATOM 797 N N . SER A 1 97 ? -14.738 6.599 6.958 1.00 89.38 97 SER A N 1
ATOM 798 C CA . SER A 1 97 ? -14.957 5.341 6.235 1.00 89.38 97 SER A CA 1
ATOM 799 C C . SER A 1 97 ? -14.624 4.143 7.121 1.00 89.38 97 SER A C 1
ATOM 801 O O . SER A 1 97 ? -15.230 3.079 6.963 1.00 89.38 97 SER A O 1
ATOM 803 N N . LEU A 1 98 ? -13.720 4.328 8.084 1.00 91.94 98 LEU A N 1
ATOM 804 C CA . LEU A 1 98 ? -13.249 3.322 9.023 1.00 91.94 98 LEU A CA 1
ATOM 805 C C . LEU A 1 98 ? -14.123 3.267 10.278 1.00 91.94 98 LEU A C 1
ATOM 807 O O . LEU A 1 98 ? -14.934 4.143 10.562 1.00 91.94 98 LEU A O 1
ATOM 811 N N . SER A 1 99 ? -13.988 2.184 11.035 1.00 92.56 99 SER A N 1
ATOM 812 C CA . SER A 1 99 ? -14.686 2.049 12.319 1.00 92.56 99 SER A CA 1
ATOM 813 C C . SER A 1 99 ? -14.027 2.939 13.378 1.00 92.56 99 SER A C 1
ATOM 815 O O . SER A 1 99 ? -12.799 2.883 13.490 1.00 92.56 99 SER A O 1
ATOM 817 N N . PRO A 1 100 ? -14.788 3.697 14.185 1.00 93.38 100 PRO A N 1
ATOM 818 C CA . PRO A 1 100 ? -14.229 4.523 15.253 1.00 93.38 100 PRO A CA 1
ATOM 819 C C . PRO A 1 100 ? -13.665 3.666 16.394 1.00 93.38 100 PRO A C 1
ATOM 821 O O . PRO A 1 100 ? -13.963 2.465 16.508 1.00 93.38 100 PRO A O 1
ATOM 824 N N . ARG A 1 101 ? -12.845 4.295 17.243 1.00 92.06 101 ARG A N 1
ATOM 825 C CA . ARG A 1 101 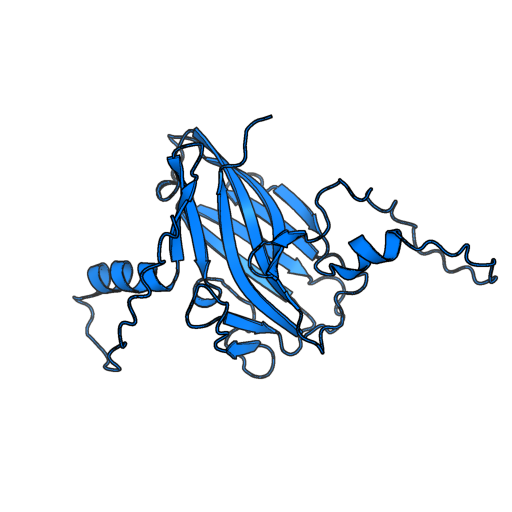? -12.165 3.700 18.410 1.00 92.06 101 ARG A CA 1
ATOM 826 C C . ARG A 1 101 ? -11.458 2.388 18.070 1.00 92.06 101 ARG A C 1
ATOM 828 O O . ARG A 1 101 ? -11.631 1.379 18.750 1.00 92.06 101 ARG A O 1
ATOM 835 N N . THR A 1 102 ? -10.746 2.371 16.950 1.00 93.44 102 THR A N 1
ATOM 836 C CA . THR A 1 102 ? -10.124 1.152 16.423 1.00 93.44 102 THR A CA 1
ATOM 837 C C . THR A 1 102 ? -8.686 1.452 16.036 1.00 93.44 102 THR A C 1
ATOM 839 O O . THR A 1 102 ? -8.430 2.400 15.296 1.00 93.44 102 THR A O 1
ATOM 842 N N . LEU A 1 103 ? -7.755 0.651 16.554 1.00 94.50 103 LEU A N 1
ATOM 843 C CA . LEU A 1 103 ? -6.372 0.659 16.100 1.00 94.50 103 LEU A CA 1
ATOM 844 C C . LEU A 1 103 ? -6.320 -0.044 14.744 1.00 94.50 103 LEU A C 1
ATOM 846 O O . LEU A 1 103 ? -6.767 -1.183 14.624 1.00 94.50 103 LEU A O 1
ATOM 850 N N . TYR A 1 104 ? -5.799 0.631 13.732 1.00 95.19 104 TYR A N 1
ATOM 851 C CA . TYR A 1 104 ? -5.600 0.085 12.396 1.00 95.19 104 TYR A CA 1
ATOM 852 C C . TYR A 1 104 ? -4.117 -0.044 12.101 1.00 95.19 104 TYR A C 1
ATOM 854 O O . TYR A 1 104 ? -3.321 0.760 12.577 1.00 95.19 104 TYR A O 1
ATOM 862 N N . ALA A 1 105 ? -3.767 -1.015 11.267 1.00 95.50 105 ALA A N 1
ATOM 863 C CA . ALA A 1 105 ? -2.508 -1.013 10.540 1.00 95.50 105 ALA A CA 1
ATOM 864 C C . ALA A 1 105 ? -2.767 -1.008 9.037 1.00 95.50 105 ALA A C 1
ATOM 866 O O . ALA A 1 105 ? -3.743 -1.599 8.558 1.00 95.50 105 ALA A O 1
ATOM 867 N N . ALA A 1 106 ? -1.875 -0.331 8.323 1.00 96.94 106 ALA A N 1
ATOM 868 C CA . ALA A 1 106 ? -1.839 -0.299 6.872 1.00 96.94 106 ALA A CA 1
ATOM 869 C C . ALA A 1 106 ? -0.747 -1.237 6.355 1.00 96.94 106 ALA A C 1
ATOM 871 O O . ALA A 1 106 ? 0.335 -1.316 6.939 1.00 96.94 106 ALA A O 1
ATOM 872 N N . TYR A 1 107 ? -1.020 -1.927 5.254 1.00 97.31 107 TYR A N 1
ATOM 873 C CA . TYR A 1 107 ? -0.128 -2.904 4.644 1.00 97.31 107 TYR A CA 1
ATOM 874 C C . TYR A 1 107 ? -0.041 -2.654 3.144 1.00 97.31 107 TYR A C 1
ATOM 876 O O . TYR A 1 107 ? -1.070 -2.603 2.476 1.00 97.31 107 TYR A O 1
ATOM 884 N N . LEU A 1 108 ? 1.166 -2.534 2.593 1.00 97.81 108 LEU A N 1
ATOM 885 C CA . LEU A 1 108 ? 1.348 -2.614 1.144 1.00 97.81 108 LEU A CA 1
ATOM 886 C C . LEU A 1 108 ? 1.282 -4.085 0.735 1.00 97.81 108 LEU A C 1
ATOM 888 O O . LEU A 1 108 ? 2.022 -4.896 1.292 1.00 97.81 108 LEU A O 1
ATOM 892 N N . VAL A 1 109 ? 0.434 -4.407 -0.243 1.00 97.69 109 VAL A N 1
ATOM 893 C CA . VAL A 1 109 ? 0.267 -5.768 -0.769 1.00 97.69 109 VAL A CA 1
ATOM 894 C C . VAL A 1 109 ? 0.785 -5.833 -2.203 1.00 97.69 109 VAL A C 1
ATOM 896 O O . VAL A 1 109 ? 0.326 -5.090 -3.080 1.00 97.69 109 VAL A O 1
ATOM 899 N N . TYR A 1 110 ? 1.766 -6.701 -2.444 1.00 96.88 110 TYR A N 1
ATOM 900 C CA . TYR A 1 110 ? 2.495 -6.760 -3.710 1.00 96.88 110 TYR A CA 1
ATOM 901 C C . TYR A 1 110 ? 3.104 -8.145 -3.989 1.00 96.88 110 TYR A C 1
ATOM 903 O O . TYR A 1 110 ? 3.141 -9.011 -3.120 1.00 96.88 110 TYR A O 1
ATOM 911 N N . LYS A 1 111 ? 3.566 -8.369 -5.220 1.00 94.56 111 LYS A N 1
ATOM 912 C CA . LYS A 1 111 ? 4.275 -9.581 -5.656 1.00 94.56 111 LYS A CA 1
ATOM 913 C C . LYS A 1 111 ? 5.544 -9.201 -6.423 1.00 94.56 111 LYS A C 1
ATOM 915 O O . LYS A 1 111 ? 5.472 -8.312 -7.270 1.00 94.56 111 LYS A O 1
ATOM 920 N N . PRO A 1 112 ? 6.697 -9.840 -6.178 1.00 93.06 112 PRO A N 1
ATOM 921 C CA . PRO A 1 112 ? 7.855 -9.685 -7.044 1.00 93.06 112 PRO A CA 1
ATOM 922 C C . PRO A 1 112 ? 7.644 -10.470 -8.346 1.00 93.06 112 PRO A C 1
ATOM 924 O O . PRO A 1 112 ? 7.037 -11.540 -8.365 1.00 93.06 112 PRO A O 1
ATOM 927 N N . THR A 1 113 ? 8.150 -9.935 -9.450 1.00 92.25 113 THR A N 1
ATOM 928 C CA . THR A 1 113 ? 8.264 -10.653 -10.727 1.00 92.25 113 THR A CA 1
ATOM 929 C C . THR A 1 113 ? 9.586 -11.422 -10.774 1.00 92.25 113 THR A C 1
ATOM 931 O O . THR A 1 113 ? 10.518 -11.100 -10.042 1.00 92.25 113 THR A O 1
ATOM 934 N N . ALA A 1 114 ? 9.723 -12.388 -11.688 1.00 87.69 114 ALA A N 1
ATOM 935 C CA . ALA A 1 114 ? 10.986 -13.116 -11.879 1.00 87.69 114 ALA A CA 1
ATOM 936 C C . ALA A 1 114 ? 12.184 -12.205 -12.229 1.00 87.69 114 ALA A C 1
ATOM 938 O O . ALA A 1 114 ? 13.331 -12.600 -12.051 1.00 87.69 114 ALA A O 1
ATOM 939 N N . GLY A 1 115 ? 11.917 -11.000 -12.743 1.00 85.25 115 GLY A N 1
ATOM 940 C CA . GLY A 1 115 ? 12.919 -9.988 -13.055 1.00 85.25 115 GLY A CA 1
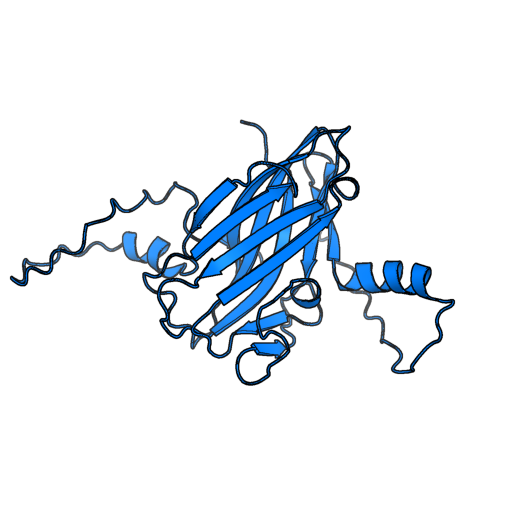ATOM 941 C C . GLY A 1 115 ? 13.021 -8.883 -12.008 1.00 85.25 115 GLY A C 1
ATOM 942 O O . GLY A 1 115 ? 13.427 -7.788 -12.373 1.00 85.25 115 GLY A O 1
ATOM 943 N N . SER A 1 116 ? 12.607 -9.100 -10.755 1.00 91.19 116 SER A N 1
ATOM 944 C CA . SER A 1 116 ? 12.724 -8.075 -9.712 1.00 91.19 116 SER A CA 1
ATOM 945 C C . SER A 1 116 ? 14.187 -7.763 -9.388 1.00 91.19 116 SER A C 1
ATOM 947 O O . SER A 1 116 ? 14.974 -8.681 -9.171 1.00 91.19 116 SER A O 1
ATOM 949 N N . TYR A 1 117 ? 14.545 -6.482 -9.306 1.00 89.44 117 TYR A N 1
ATOM 950 C CA . TYR A 1 117 ? 15.896 -6.030 -8.948 1.00 89.44 117 TYR A CA 1
ATOM 951 C C . TYR A 1 117 ? 15.862 -4.666 -8.253 1.00 89.44 117 TYR A C 1
ATOM 953 O O . TYR A 1 117 ? 14.858 -3.957 -8.292 1.00 89.44 117 TYR A O 1
ATOM 961 N N . GLY A 1 118 ? 16.981 -4.279 -7.634 1.00 87.00 118 GLY A N 1
ATOM 962 C CA . GLY A 1 118 ? 17.167 -2.952 -7.029 1.00 87.00 118 GLY A CA 1
ATOM 963 C C . GLY A 1 118 ? 16.550 -2.778 -5.635 1.00 87.00 118 GLY A C 1
ATOM 964 O O . GLY A 1 118 ? 16.794 -1.766 -4.992 1.00 87.00 118 GLY A O 1
ATOM 965 N N . PHE A 1 119 ? 15.821 -3.782 -5.137 1.00 86.19 119 PHE A N 1
ATOM 966 C CA . PHE A 1 119 ? 15.298 -3.836 -3.761 1.00 86.19 119 PHE A CA 1
ATOM 967 C C . PHE A 1 119 ? 16.198 -4.620 -2.804 1.00 86.19 119 PHE A C 1
ATOM 969 O O . PHE A 1 119 ? 16.024 -4.585 -1.584 1.00 86.19 119 PHE A O 1
ATOM 976 N N . GLU A 1 120 ? 17.191 -5.319 -3.350 1.00 75.38 120 GLU A N 1
ATOM 977 C CA . GLU A 1 120 ? 18.214 -5.983 -2.566 1.00 75.38 120 GLU A CA 1
ATOM 978 C C . GLU A 1 120 ? 18.972 -4.896 -1.788 1.00 75.38 120 GLU A C 1
ATOM 980 O O . GLU A 1 120 ? 19.626 -4.040 -2.378 1.00 75.38 120 GLU A O 1
ATOM 985 N N . TYR A 1 121 ? 18.906 -4.919 -0.456 1.00 69.12 121 TYR A N 1
ATOM 986 C CA . TYR A 1 121 ? 19.612 -3.993 0.451 1.00 69.12 121 TYR A CA 1
ATOM 987 C C . TYR A 1 121 ? 19.107 -2.547 0.522 1.00 69.12 121 TYR A C 1
ATOM 989 O O . TYR A 1 121 ? 19.620 -1.812 1.370 1.00 69.12 121 TYR A O 1
ATOM 997 N N . GLN A 1 122 ? 18.135 -2.147 -0.297 1.00 79.88 122 GLN A N 1
ATOM 998 C CA . GLN A 1 122 ? 17.582 -0.795 -0.256 1.00 79.88 122 GLN A CA 1
ATOM 999 C C . GLN A 1 122 ? 16.322 -0.770 0.610 1.00 79.88 122 GLN A C 1
ATOM 1001 O O . GLN A 1 122 ? 15.311 -1.376 0.242 1.00 79.88 122 GLN A O 1
ATOM 1006 N N . PRO A 1 123 ? 16.376 -0.146 1.798 1.00 86.94 123 PRO A N 1
ATOM 1007 C CA . PRO A 1 123 ? 15.171 0.063 2.564 1.00 86.94 123 PRO A CA 1
ATOM 1008 C C . PRO A 1 123 ? 14.303 1.144 1.916 1.00 86.94 123 PRO A C 1
ATOM 1010 O O . PRO A 1 123 ? 14.810 2.064 1.277 1.00 86.94 123 PRO A O 1
ATOM 1013 N N . VAL A 1 124 ? 13.003 1.059 2.159 1.00 90.75 124 VAL A N 1
ATOM 1014 C CA . VAL A 1 124 ? 12.021 2.070 1.778 1.00 90.75 124 VAL A CA 1
ATOM 1015 C C . VAL A 1 124 ? 11.445 2.706 3.041 1.00 90.75 124 VAL A C 1
ATOM 1017 O O . VAL A 1 124 ? 11.250 2.032 4.058 1.00 90.75 124 VAL A O 1
ATOM 1020 N N . ASP A 1 125 ? 11.171 4.000 2.982 1.00 94.38 125 ASP A N 1
ATOM 1021 C CA . ASP A 1 125 ? 10.500 4.717 4.055 1.00 94.38 125 ASP A CA 1
ATOM 1022 C C . ASP A 1 125 ? 8.992 4.546 3.890 1.00 94.38 125 ASP A C 1
ATOM 1024 O O . ASP A 1 125 ? 8.403 4.928 2.881 1.00 94.38 125 ASP A O 1
ATOM 1028 N N . ALA A 1 126 ? 8.363 3.942 4.887 1.00 95.25 126 ALA A N 1
ATOM 1029 C CA . ALA A 1 126 ? 6.923 3.821 4.983 1.00 95.25 126 ALA A CA 1
ATOM 1030 C C . ALA A 1 126 ? 6.395 4.810 6.018 1.00 95.25 126 ALA A C 1
ATOM 1032 O O . ALA A 1 126 ? 6.991 4.967 7.087 1.00 95.25 126 ALA A O 1
ATOM 1033 N N . SER A 1 127 ? 5.268 5.454 5.731 1.00 94.81 127 SER A N 1
ATOM 1034 C CA . SER A 1 127 ? 4.611 6.317 6.708 1.00 94.81 127 SER A CA 1
ATOM 1035 C C . SER A 1 127 ? 3.106 6.134 6.750 1.00 94.81 127 SER A C 1
ATOM 1037 O O . SER A 1 127 ? 2.476 5.765 5.757 1.00 94.81 127 SER A O 1
ATOM 1039 N N . VAL A 1 128 ? 2.540 6.392 7.927 1.00 94.75 128 VAL A N 1
ATOM 1040 C CA . VAL A 1 128 ? 1.102 6.415 8.190 1.00 94.75 128 VAL A CA 1
ATOM 1041 C C . VAL A 1 128 ? 0.814 7.580 9.131 1.00 94.75 128 VAL A C 1
ATOM 1043 O O . VAL A 1 128 ? 1.455 7.721 10.174 1.00 94.75 128 VAL A O 1
ATOM 1046 N N . GLY A 1 129 ? -0.148 8.426 8.781 1.00 93.00 129 GLY A N 1
ATOM 1047 C CA . GLY A 1 129 ? -0.508 9.575 9.605 1.00 93.00 129 GLY A CA 1
ATOM 1048 C C . GLY A 1 129 ? -1.825 10.206 9.187 1.00 93.00 129 GLY A C 1
ATOM 1049 O O . GLY A 1 129 ? -2.232 10.125 8.032 1.00 93.00 129 GLY A O 1
ATOM 1050 N N . VAL A 1 130 ? -2.512 10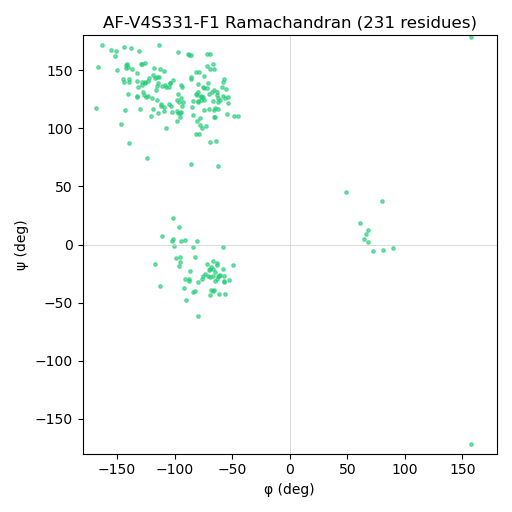.836 10.136 1.00 91.38 130 VAL A N 1
ATOM 1051 C CA . VAL A 1 130 ? -3.671 11.679 9.819 1.00 91.38 130 VAL A CA 1
ATOM 1052 C C . VAL A 1 130 ? -3.151 13.046 9.385 1.00 91.38 130 VAL A C 1
ATOM 1054 O O . VAL A 1 130 ? -2.325 13.642 10.077 1.00 91.38 130 VAL A O 1
ATOM 1057 N N . VAL A 1 131 ? -3.618 13.545 8.241 1.00 88.50 131 VAL A N 1
ATOM 1058 C CA . VAL A 1 131 ? -3.233 14.853 7.698 1.00 88.50 131 VAL A CA 1
ATOM 1059 C C . VAL A 1 131 ? -3.463 15.936 8.757 1.00 88.50 131 VAL A C 1
ATOM 1061 O O . VAL A 1 131 ? -4.546 16.045 9.328 1.00 88.50 131 VAL A O 1
ATOM 1064 N N . GLY A 1 132 ? -2.427 16.733 9.028 1.00 82.12 132 GLY A N 1
ATOM 1065 C CA . GLY A 1 132 ? -2.441 17.767 10.071 1.00 82.12 132 GLY A CA 1
ATOM 1066 C C . GLY A 1 132 ? -1.989 17.297 11.460 1.00 82.12 132 GLY A C 1
ATOM 1067 O O . GLY A 1 132 ? -1.889 18.122 12.362 1.00 82.12 132 GLY A O 1
ATOM 1068 N N . SER A 1 133 ? -1.679 16.009 11.630 1.00 84.25 133 SER A N 1
ATOM 1069 C CA . SER A 1 133 ? -1.074 15.435 12.841 1.00 84.25 133 SER A CA 1
ATOM 1070 C C . SER A 1 133 ? 0.350 14.929 12.577 1.00 84.25 133 SER A C 1
ATOM 1072 O O . SER A 1 133 ? 0.810 14.869 11.435 1.00 84.25 133 SER A O 1
ATOM 1074 N N . GLU A 1 134 ? 1.063 14.548 13.640 1.00 83.44 134 GLU A N 1
ATOM 1075 C CA . GLU A 1 134 ? 2.361 13.878 13.518 1.00 83.44 134 GLU A CA 1
ATOM 1076 C C . GLU A 1 134 ? 2.191 12.524 12.807 1.00 83.44 134 GLU A C 1
ATOM 1078 O O . GLU A 1 134 ? 1.324 11.723 13.161 1.00 83.44 134 GLU A O 1
ATOM 1083 N N . SER A 1 135 ? 2.997 12.290 11.770 1.00 86.12 135 SER A N 1
ATOM 1084 C CA . SER A 1 135 ? 2.986 11.039 11.007 1.00 86.12 135 SER A CA 1
ATOM 1085 C C . SER A 1 135 ? 4.039 10.084 11.553 1.00 86.12 135 SER A C 1
ATOM 1087 O O . SER A 1 135 ? 5.167 10.487 11.831 1.00 86.12 135 SER A O 1
ATOM 1089 N N . GLN A 1 136 ? 3.688 8.806 11.675 1.00 88.50 136 GLN A N 1
ATOM 1090 C CA . GLN A 1 136 ? 4.649 7.762 12.001 1.00 88.50 136 GLN A CA 1
ATOM 1091 C C . GLN A 1 136 ? 5.405 7.393 10.725 1.00 88.50 136 GLN A C 1
ATOM 1093 O O . GLN A 1 136 ? 4.782 6.982 9.749 1.00 88.50 136 GLN A O 1
ATOM 1098 N N . THR A 1 137 ? 6.733 7.503 10.744 1.00 91.62 137 THR A N 1
ATOM 1099 C CA . THR A 1 137 ? 7.608 7.034 9.660 1.00 91.62 137 THR A CA 1
ATOM 1100 C C . THR A 1 137 ? 8.483 5.899 10.169 1.00 91.62 137 THR A C 1
ATOM 1102 O O . THR A 1 137 ? 9.028 5.965 11.272 1.00 91.62 137 THR A O 1
ATOM 1105 N N . ARG A 1 138 ? 8.628 4.848 9.365 1.00 91.56 138 ARG A N 1
ATOM 1106 C CA . ARG A 1 138 ? 9.453 3.679 9.660 1.00 91.56 138 ARG A CA 1
ATOM 1107 C C . ARG A 1 138 ? 10.139 3.173 8.403 1.00 91.56 138 ARG A C 1
ATOM 1109 O O . ARG A 1 138 ? 9.614 3.273 7.302 1.00 91.56 138 ARG A O 1
ATOM 1116 N N . THR A 1 139 ? 11.290 2.559 8.593 1.00 91.31 139 THR A N 1
ATOM 1117 C CA . THR A 1 139 ? 12.076 1.981 7.509 1.00 91.31 139 THR A CA 1
ATOM 1118 C C . THR A 1 139 ? 11.737 0.496 7.361 1.00 91.31 139 THR A C 1
ATOM 1120 O O . THR A 1 139 ? 11.797 -0.259 8.336 1.00 91.31 139 THR A O 1
ATOM 1123 N N . VAL A 1 140 ? 11.367 0.069 6.153 1.00 91.88 140 VAL A N 1
ATOM 1124 C CA . VAL A 1 140 ? 10.983 -1.318 5.833 1.00 91.88 140 VAL A CA 1
ATOM 1125 C C . VAL A 1 140 ? 11.722 -1.827 4.596 1.00 91.88 140 VAL A C 1
ATOM 1127 O O . VAL A 1 140 ? 12.339 -1.058 3.869 1.00 91.88 140 VAL A O 1
ATOM 1130 N N . TYR A 1 141 ? 11.681 -3.132 4.350 1.00 91.06 141 TYR A N 1
ATOM 1131 C CA . TYR A 1 141 ? 12.288 -3.774 3.185 1.00 91.06 141 TYR A CA 1
ATOM 1132 C C . TYR A 1 141 ? 11.204 -4.396 2.305 1.00 91.06 141 TYR A C 1
ATOM 1134 O O . TYR A 1 141 ? 10.225 -4.928 2.822 1.00 91.06 141 TYR A O 1
ATOM 1142 N N . LEU A 1 142 ? 11.396 -4.354 0.982 1.00 90.62 142 LEU A N 1
ATOM 1143 C CA . LEU A 1 142 ? 10.485 -4.974 0.008 1.00 90.62 142 LEU A CA 1
ATOM 1144 C C . LEU A 1 142 ? 10.988 -6.327 -0.531 1.00 90.62 142 LEU A C 1
ATOM 1146 O O . LEU A 1 142 ? 10.298 -6.982 -1.311 1.00 90.62 142 LEU A O 1
ATOM 1150 N N . ASP A 1 143 ? 12.164 -6.776 -0.099 1.00 85.25 143 ASP A N 1
ATOM 1151 C CA . ASP A 1 143 ? 12.745 -8.064 -0.483 1.00 85.25 143 ASP A CA 1
ATOM 1152 C C . ASP A 1 143 ? 12.484 -9.135 0.596 1.00 85.25 143 ASP A C 1
ATOM 1154 O O . ASP A 1 143 ? 12.984 -9.047 1.724 1.00 85.25 143 ASP A O 1
ATOM 1158 N N . ALA A 1 144 ? 11.699 -10.158 0.238 1.00 71.81 144 ALA A N 1
ATOM 1159 C CA . ALA A 1 144 ? 11.380 -11.296 1.100 1.00 71.81 144 ALA A CA 1
ATOM 1160 C C . ALA A 1 144 ? 12.537 -12.299 1.233 1.00 71.81 144 ALA A C 1
ATOM 1162 O O . ALA A 1 144 ? 12.658 -12.965 2.269 1.00 71.81 144 ALA A O 1
ATOM 1163 N N . GLU A 1 145 ? 13.421 -12.405 0.233 1.00 65.88 145 GLU A N 1
ATOM 1164 C CA . GLU A 1 145 ? 14.465 -13.434 0.207 1.00 65.88 145 GLU A CA 1
ATOM 1165 C C . GLU A 1 145 ? 15.481 -13.255 1.341 1.00 65.88 145 GLU A C 1
ATOM 1167 O O . GLU A 1 145 ? 16.093 -14.224 1.801 1.00 65.88 145 GLU A O 1
ATOM 1172 N N . ARG A 1 146 ? 15.633 -12.041 1.883 1.00 58.22 146 ARG A N 1
ATOM 1173 C CA . ARG A 1 146 ? 16.481 -11.793 3.059 1.00 58.22 146 ARG A CA 1
ATOM 1174 C C . ARG A 1 146 ? 15.911 -12.294 4.382 1.00 58.22 146 ARG A C 1
ATOM 1176 O O . ARG A 1 146 ? 16.708 -12.605 5.268 1.00 58.22 146 ARG A O 1
ATOM 1183 N N . GLY A 1 147 ? 14.592 -12.419 4.522 1.00 51.94 147 GLY A N 1
ATOM 1184 C CA . GLY A 1 147 ? 14.006 -13.103 5.679 1.00 51.94 147 GLY A CA 1
ATOM 1185 C C . GLY A 1 147 ? 14.368 -14.592 5.692 1.00 51.94 147 GLY A C 1
ATOM 1186 O O . GLY A 1 147 ? 14.567 -15.179 6.747 1.00 51.94 147 GLY A O 1
ATOM 1187 N N . GLN A 1 148 ? 14.535 -15.204 4.512 1.00 48.78 148 GLN A N 1
ATOM 1188 C CA . GLN A 1 148 ? 14.840 -16.632 4.382 1.00 48.78 148 GLN A CA 1
ATOM 1189 C C . GLN A 1 148 ? 16.345 -16.938 4.318 1.00 48.78 148 GLN A C 1
ATOM 1191 O O . GLN A 1 148 ? 16.795 -17.915 4.917 1.00 48.78 148 GLN A O 1
ATOM 1196 N N . ARG A 1 149 ? 17.163 -16.101 3.660 1.00 51.03 149 ARG A N 1
ATOM 1197 C CA . ARG A 1 149 ? 18.631 -16.283 3.569 1.00 51.03 149 ARG A CA 1
ATOM 1198 C C . ARG A 1 149 ? 19.355 -16.132 4.917 1.00 51.03 149 ARG A C 1
ATOM 1200 O O . ARG A 1 149 ? 20.501 -16.559 5.031 1.00 51.03 149 ARG A O 1
ATOM 1207 N N . GLN A 1 150 ? 18.702 -15.596 5.951 1.00 49.47 150 GLN A N 1
ATOM 1208 C CA . GLN A 1 150 ? 19.207 -15.636 7.331 1.00 49.47 150 GLN A CA 1
ATOM 1209 C C . GLN A 1 150 ? 19.219 -17.053 7.937 1.00 49.47 150 GLN A C 1
ATOM 1211 O O . GLN A 1 150 ? 20.012 -17.309 8.843 1.00 49.47 150 GLN A O 1
ATOM 1216 N N . ARG A 1 151 ? 18.451 -18.009 7.387 1.00 45.78 151 ARG A N 1
ATOM 1217 C CA . ARG A 1 151 ? 18.456 -19.418 7.828 1.00 45.78 151 ARG A CA 1
ATOM 1218 C C . ARG A 1 151 ? 19.722 -20.195 7.447 1.00 45.78 151 ARG A C 1
ATOM 1220 O O . ARG A 1 151 ? 19.985 -21.232 8.047 1.00 45.78 151 ARG A O 1
ATOM 1227 N N . TYR A 1 152 ? 20.530 -19.701 6.503 1.00 42.81 152 TYR A N 1
ATOM 1228 C CA . TYR A 1 152 ? 21.772 -20.352 6.064 1.00 42.81 152 TYR A CA 1
ATOM 1229 C C . TYR A 1 152 ? 22.971 -19.411 6.213 1.00 42.81 152 TYR A C 1
ATOM 1231 O O . TYR A 1 152 ? 23.511 -18.865 5.250 1.00 42.81 152 TYR A O 1
ATOM 1239 N N . HIS A 1 153 ? 23.406 -19.220 7.458 1.00 46.00 153 HIS A N 1
ATOM 1240 C CA . HIS A 1 153 ? 24.660 -18.543 7.761 1.00 46.00 153 HIS A CA 1
ATOM 1241 C C . HIS A 1 153 ? 25.841 -19.493 7.493 1.00 46.00 153 HIS A C 1
ATOM 1243 O O . HIS A 1 153 ? 26.172 -20.336 8.323 1.00 46.00 153 HIS A O 1
ATOM 1249 N N . TYR A 1 154 ? 26.512 -19.353 6.348 1.00 35.62 154 TYR A N 1
ATOM 1250 C CA . TYR A 1 154 ? 27.891 -19.830 6.216 1.00 35.62 154 TYR A CA 1
ATOM 1251 C C . TYR A 1 154 ? 28.813 -18.789 6.864 1.00 35.62 154 TYR A C 1
ATOM 1253 O O . TYR A 1 154 ? 28.689 -17.603 6.540 1.00 35.62 154 TYR A O 1
ATOM 1261 N N . PRO A 1 155 ? 29.757 -19.176 7.741 1.00 40.88 155 PRO A N 1
ATOM 1262 C CA . PRO A 1 155 ? 30.722 -18.231 8.279 1.00 40.88 155 PRO A CA 1
ATOM 1263 C C . PRO A 1 155 ? 31.600 -17.732 7.128 1.00 40.88 155 PRO A C 1
ATOM 1265 O O . PRO A 1 155 ? 32.400 -18.478 6.559 1.00 40.88 155 PRO A O 1
ATOM 1268 N N . ARG A 1 156 ? 31.433 -16.461 6.742 1.00 46.41 156 ARG A N 1
ATOM 1269 C CA . ARG A 1 156 ? 32.307 -15.823 5.754 1.00 46.41 156 ARG A CA 1
ATOM 1270 C C . ARG A 1 156 ? 33.711 -15.741 6.344 1.00 46.41 156 ARG A C 1
ATOM 1272 O O . ARG A 1 156 ? 33.927 -15.061 7.345 1.00 46.41 156 ARG A O 1
ATOM 1279 N N . ARG A 1 157 ? 34.674 -16.413 5.703 1.00 42.72 157 ARG A N 1
ATOM 1280 C CA . ARG A 1 157 ? 36.097 -16.146 5.937 1.00 42.72 157 ARG A CA 1
ATOM 1281 C C . ARG A 1 157 ? 36.367 -14.665 5.687 1.00 42.72 157 ARG A C 1
ATOM 1283 O O . ARG A 1 157 ? 35.942 -14.105 4.679 1.00 42.72 157 ARG A O 1
ATOM 1290 N N . ILE A 1 158 ? 37.095 -14.081 6.629 1.00 45.72 158 ILE A N 1
ATOM 1291 C CA . ILE A 1 158 ? 37.688 -12.746 6.602 1.00 45.72 158 ILE A CA 1
ATOM 1292 C C . ILE A 1 158 ? 38.439 -12.542 5.278 1.00 45.72 158 ILE A C 1
ATOM 1294 O O . ILE A 1 158 ? 39.468 -13.168 5.034 1.00 45.72 158 ILE A O 1
ATOM 1298 N N . GLY A 1 159 ? 37.902 -11.671 4.424 1.00 38.34 159 GLY A N 1
ATOM 1299 C CA . GLY A 1 159 ? 38.596 -11.076 3.286 1.00 38.34 159 GLY A CA 1
ATOM 1300 C C . GLY A 1 159 ? 38.849 -9.604 3.596 1.00 38.34 159 GLY A C 1
ATOM 1301 O O . GLY A 1 159 ? 37.908 -8.835 3.778 1.00 38.34 159 GLY A O 1
ATOM 1302 N N . LEU A 1 160 ? 40.123 -9.242 3.713 1.00 41.25 160 LEU A N 1
ATOM 1303 C CA . LEU A 1 160 ? 40.637 -7.915 4.046 1.00 41.25 160 LEU A CA 1
ATOM 1304 C C . LEU A 1 160 ? 40.281 -6.868 2.977 1.00 41.25 160 LEU A C 1
ATOM 1306 O O . LEU A 1 160 ? 41.088 -6.636 2.091 1.00 41.25 160 LEU A O 1
ATOM 1310 N N . PHE A 1 161 ? 39.137 -6.187 3.079 1.00 35.50 161 PHE A N 1
ATOM 1311 C CA . PHE A 1 161 ? 38.963 -4.850 2.493 1.00 35.50 161 PHE A CA 1
ATOM 1312 C C . PHE A 1 161 ? 38.026 -4.002 3.359 1.00 35.50 161 PHE A C 1
ATOM 1314 O O . PHE A 1 161 ? 36.806 -4.162 3.354 1.00 35.50 161 PHE A O 1
ATOM 1321 N N . ASN A 1 162 ? 38.627 -3.074 4.106 1.00 41.47 162 ASN A N 1
ATOM 1322 C CA . ASN A 1 162 ? 37.940 -2.004 4.819 1.00 41.47 162 ASN A CA 1
ATOM 1323 C C . ASN A 1 162 ? 37.291 -1.047 3.808 1.00 41.47 162 ASN A C 1
ATOM 1325 O O . ASN A 1 162 ? 37.970 -0.247 3.167 1.00 41.47 162 ASN A O 1
ATOM 1329 N N . ARG A 1 163 ? 35.960 -1.060 3.729 1.00 38.94 163 ARG A N 1
ATOM 1330 C CA . ARG A 1 163 ? 35.196 0.165 3.485 1.00 38.94 163 ARG A CA 1
ATOM 1331 C C . ARG A 1 163 ? 34.302 0.370 4.688 1.00 38.94 163 ARG A C 1
ATOM 1333 O O . ARG A 1 163 ? 33.438 -0.455 4.966 1.00 38.94 163 ARG A O 1
ATOM 1340 N N . SER A 1 164 ? 34.544 1.471 5.386 1.00 41.38 164 SER A N 1
ATOM 1341 C CA . SER A 1 164 ? 33.791 1.978 6.528 1.00 41.38 164 SER A CA 1
ATOM 1342 C C . SER A 1 164 ? 32.346 2.303 6.133 1.00 41.38 164 SER A C 1
ATOM 1344 O O . SER A 1 164 ? 31.943 3.461 6.083 1.00 41.38 164 SER A O 1
ATOM 1346 N N . ARG A 1 165 ? 31.545 1.285 5.807 1.00 45.19 165 ARG A N 1
ATOM 1347 C CA . ARG A 1 165 ? 30.093 1.405 5.731 1.00 45.19 165 ARG A CA 1
ATOM 1348 C C . ARG A 1 165 ? 29.614 1.225 7.158 1.00 45.19 165 ARG A C 1
ATOM 1350 O O . ARG A 1 165 ? 29.800 0.150 7.723 1.00 45.19 165 ARG A O 1
ATOM 1357 N N . ARG A 1 166 ? 29.086 2.298 7.757 1.00 39.97 166 ARG A N 1
ATOM 1358 C CA . ARG A 1 166 ? 28.432 2.250 9.069 1.00 39.97 166 ARG A CA 1
ATOM 1359 C C . ARG A 1 166 ? 27.519 1.031 9.071 1.00 39.97 166 ARG A C 1
ATOM 1361 O O . ARG A 1 166 ? 26.567 0.969 8.297 1.00 39.97 166 ARG A O 1
ATOM 1368 N N . GLN A 1 167 ? 27.895 0.038 9.865 1.00 38.38 167 GLN A N 1
ATOM 1369 C CA . GLN A 1 167 ? 27.138 -1.179 10.056 1.00 38.38 167 GLN A CA 1
ATOM 1370 C C . GLN A 1 167 ? 25.895 -0.756 10.832 1.00 38.38 167 GLN A C 1
ATOM 1372 O O . GLN A 1 167 ? 25.919 -0.677 12.056 1.00 38.38 167 GLN A O 1
ATOM 1377 N N . ALA A 1 168 ? 24.845 -0.361 10.109 1.00 41.12 168 ALA A N 1
ATOM 1378 C CA . ALA A 1 168 ? 23.527 -0.242 10.700 1.00 41.12 168 ALA A CA 1
ATOM 1379 C C . ALA A 1 168 ? 23.248 -1.599 11.351 1.00 41.12 168 ALA A C 1
ATOM 1381 O O . ALA A 1 168 ? 23.373 -2.642 10.701 1.00 41.12 168 ALA A O 1
ATOM 1382 N N . SER A 1 169 ? 22.999 -1.595 12.658 1.00 44.12 169 SER A N 1
ATOM 1383 C CA . SER A 1 169 ? 22.614 -2.792 13.392 1.00 44.12 169 SER A CA 1
ATOM 1384 C C . SER A 1 169 ? 21.396 -3.383 12.693 1.00 44.12 169 SER A C 1
ATOM 1386 O O . SER A 1 169 ? 20.345 -2.746 12.655 1.00 44.12 169 SER A O 1
ATOM 1388 N N . MET A 1 170 ? 21.566 -4.553 12.081 1.00 44.78 170 MET A N 1
ATOM 1389 C CA . MET A 1 170 ? 20.494 -5.233 11.361 1.00 44.78 170 MET A CA 1
ATOM 1390 C C . MET A 1 170 ? 19.325 -5.482 12.330 1.00 44.78 170 MET A C 1
ATOM 1392 O O . MET A 1 170 ? 19.570 -6.047 13.402 1.00 44.78 170 MET A O 1
ATOM 1396 N N . PRO A 1 171 ? 18.087 -5.077 11.990 1.00 47.38 171 PRO A N 1
ATOM 1397 C CA . PRO A 1 171 ? 16.911 -5.395 12.794 1.00 47.38 171 PRO A CA 1
ATOM 1398 C C . PRO A 1 171 ? 16.781 -6.911 12.946 1.00 47.38 171 PRO A C 1
ATOM 1400 O O . PRO A 1 171 ? 17.076 -7.660 12.006 1.00 47.38 171 PRO A O 1
ATOM 1403 N N . LYS A 1 172 ? 16.358 -7.375 14.124 1.00 48.56 172 LYS A N 1
ATOM 1404 C CA . LYS A 1 172 ? 16.121 -8.804 14.358 1.00 48.56 172 LYS A CA 1
ATOM 1405 C C . LYS A 1 172 ? 14.942 -9.251 13.482 1.00 48.56 172 LYS A C 1
ATOM 1407 O O . LYS A 1 172 ? 14.035 -8.467 13.218 1.00 48.56 172 LYS A O 1
ATOM 1412 N N . GLU A 1 173 ? 14.918 -10.524 13.069 1.00 46.81 173 GLU A N 1
ATOM 1413 C CA . GLU A 1 173 ? 13.886 -11.124 12.188 1.00 46.81 173 GLU A CA 1
ATOM 1414 C C . GLU A 1 173 ? 12.425 -10.864 12.611 1.00 46.81 173 GLU A C 1
ATOM 1416 O O . GLU A 1 173 ? 11.516 -11.010 11.799 1.00 46.81 173 GLU A O 1
ATOM 1421 N N . ASN A 1 174 ? 12.180 -10.455 13.858 1.00 50.78 174 ASN A N 1
ATOM 1422 C CA . ASN A 1 174 ? 10.844 -10.271 14.414 1.00 50.78 174 ASN A CA 1
ATOM 1423 C C . ASN A 1 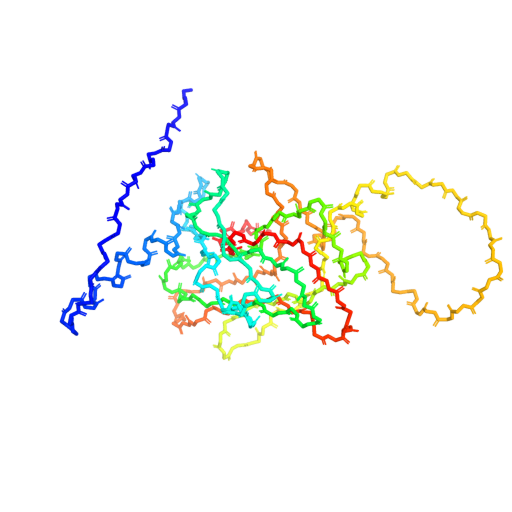174 ? 10.364 -8.805 14.475 1.00 50.78 174 ASN A C 1
ATOM 1425 O O . ASN A 1 174 ? 9.277 -8.549 14.987 1.00 50.78 174 ASN A O 1
ATOM 1429 N N . ASP A 1 175 ? 11.132 -7.846 13.944 1.00 64.06 175 ASP A N 1
ATOM 1430 C CA . ASP A 1 175 ? 10.820 -6.408 14.056 1.00 64.06 175 ASP A CA 1
ATOM 1431 C C . ASP A 1 175 ? 9.763 -5.919 13.039 1.00 64.06 175 ASP A C 1
ATOM 1433 O O . ASP A 1 175 ? 9.434 -4.737 12.980 1.00 64.06 175 ASP A O 1
ATOM 1437 N N . GLY A 1 176 ? 9.192 -6.819 12.227 1.00 77.56 176 GLY A N 1
ATOM 1438 C CA . GLY A 1 176 ? 8.131 -6.483 11.267 1.00 77.56 176 GLY A CA 1
ATOM 1439 C C . GLY A 1 176 ? 8.586 -5.595 10.103 1.00 77.56 176 GLY A C 1
ATOM 1440 O O . GLY A 1 176 ? 7.736 -5.064 9.392 1.00 77.56 176 GLY A O 1
ATOM 1441 N N . CYS A 1 177 ? 9.899 -5.430 9.916 1.00 85.69 177 CYS A N 1
ATOM 1442 C CA . CYS A 1 177 ? 10.516 -4.647 8.840 1.00 85.69 177 CYS A CA 1
ATOM 1443 C C . CYS A 1 177 ? 10.640 -5.408 7.510 1.00 85.69 177 CYS A C 1
ATOM 1445 O O . CYS A 1 177 ? 10.982 -4.793 6.507 1.00 85.69 177 CYS A O 1
ATOM 1447 N N . TYR A 1 178 ? 10.401 -6.722 7.499 1.00 88.75 178 TYR A N 1
ATOM 1448 C CA . TYR A 1 178 ? 10.464 -7.571 6.306 1.00 88.75 178 TYR A CA 1
ATOM 1449 C C . TYR A 1 178 ? 9.064 -8.020 5.885 1.00 88.75 178 TYR A C 1
ATOM 1451 O O . TYR A 1 178 ? 8.193 -8.175 6.753 1.00 88.75 178 TYR A O 1
ATOM 1459 N N . PRO A 1 179 ? 8.840 -8.228 4.578 1.00 92.12 179 PRO A N 1
ATOM 1460 C CA . PRO A 1 179 ? 7.539 -8.622 4.077 1.00 92.12 179 PRO A CA 1
ATOM 1461 C C . PRO A 1 179 ? 7.216 -10.053 4.512 1.00 92.12 179 PRO A C 1
ATOM 1463 O O . PRO A 1 179 ? 8.106 -10.887 4.704 1.00 92.12 179 PRO A O 1
ATOM 1466 N N . LYS A 1 180 ? 5.927 -10.331 4.672 1.00 92.69 180 LYS A N 1
ATOM 1467 C CA . LYS A 1 180 ? 5.392 -11.646 5.023 1.00 92.69 180 LYS A CA 1
ATOM 1468 C C . LYS A 1 180 ? 4.566 -12.172 3.866 1.00 92.69 180 LYS A C 1
ATOM 1470 O O . LYS A 1 180 ? 3.812 -11.423 3.256 1.00 92.69 180 LYS A O 1
ATOM 1475 N N . GLU A 1 181 ? 4.704 -13.458 3.592 1.00 92.94 181 GLU A N 1
ATOM 1476 C CA . GLU A 1 181 ? 3.859 -14.148 2.627 1.00 92.94 181 GLU A CA 1
ATOM 1477 C C . GLU A 1 181 ? 2.474 -14.400 3.228 1.00 92.94 181 GLU A C 1
ATOM 1479 O O . GLU A 1 181 ? 2.345 -14.779 4.397 1.00 92.94 181 GLU A O 1
ATOM 1484 N N . ARG A 1 182 ? 1.445 -14.137 2.429 1.00 93.00 182 ARG A N 1
ATOM 1485 C CA . ARG A 1 182 ? 0.036 -14.364 2.744 1.00 93.00 182 ARG A CA 1
ATOM 1486 C C . ARG A 1 182 ? -0.429 -15.696 2.164 1.00 93.00 182 ARG A C 1
ATOM 1488 O O . ARG A 1 182 ? 0.184 -16.242 1.254 1.00 93.00 182 ARG A O 1
ATOM 1495 N N . ASP A 1 183 ? -1.592 -16.158 2.615 1.00 90.25 183 ASP A N 1
ATOM 1496 C CA . ASP A 1 183 ? -2.224 -17.385 2.108 1.00 90.25 183 ASP A CA 1
ATOM 1497 C C . ASP A 1 183 ? -2.608 -17.313 0.612 1.00 90.25 183 ASP A C 1
ATOM 1499 O O . ASP A 1 183 ? -2.871 -18.340 -0.008 1.00 90.25 183 ASP A O 1
ATOM 1503 N N . ASP A 1 184 ? -2.679 -16.108 0.034 1.00 89.62 184 ASP A N 1
ATOM 1504 C CA . ASP A 1 184 ? -2.964 -15.844 -1.385 1.00 89.62 184 ASP A CA 1
ATOM 1505 C C . ASP A 1 184 ? -1.685 -15.650 -2.233 1.00 89.62 184 ASP A C 1
ATOM 1507 O O . ASP A 1 184 ? -1.744 -15.160 -3.367 1.00 89.62 184 ASP A O 1
ATOM 1511 N N . GLU A 1 185 ? -0.527 -16.036 -1.681 1.00 90.62 185 GLU A N 1
ATOM 1512 C CA . GLU A 1 185 ? 0.816 -15.925 -2.271 1.00 90.62 185 GLU A CA 1
ATOM 1513 C C . GLU A 1 185 ? 1.277 -14.476 -2.504 1.00 90.62 185 GLU A C 1
ATOM 1515 O O . GLU A 1 185 ? 2.328 -14.237 -3.102 1.00 90.62 185 GLU A O 1
ATOM 1520 N N . TRP A 1 186 ? 0.503 -13.473 -2.078 1.00 95.31 186 TRP A N 1
ATOM 1521 C CA . TRP A 1 186 ? 0.955 -12.085 -2.083 1.00 95.31 186 TRP A CA 1
ATOM 1522 C C . TRP A 1 186 ? 1.871 -11.823 -0.888 1.00 95.31 186 TRP A C 1
ATOM 1524 O O . TRP A 1 186 ? 1.714 -12.399 0.188 1.00 95.31 186 TRP A O 1
ATOM 1534 N N . LEU A 1 187 ? 2.825 -10.915 -1.060 1.00 95.31 187 LEU A N 1
ATOM 1535 C CA . LEU A 1 187 ? 3.588 -10.364 0.049 1.00 95.31 187 LEU A CA 1
ATOM 1536 C C . LEU A 1 187 ? 2.835 -9.181 0.649 1.00 95.31 187 LEU A C 1
ATOM 1538 O O . LEU A 1 187 ? 2.257 -8.365 -0.070 1.00 95.31 187 LEU A O 1
ATOM 1542 N N . GLU A 1 188 ? 2.898 -9.054 1.969 1.00 96.12 188 GLU A N 1
ATOM 1543 C CA . GLU A 1 188 ? 2.488 -7.854 2.687 1.00 96.12 188 GLU A CA 1
ATOM 1544 C C . GLU A 1 188 ? 3.623 -7.296 3.540 1.00 96.12 188 GLU A C 1
ATOM 1546 O O . GLU A 1 188 ? 4.353 -8.035 4.202 1.00 96.12 188 GLU A O 1
ATOM 1551 N N . ILE A 1 189 ? 3.737 -5.972 3.578 1.00 95.38 189 ILE A N 1
ATOM 1552 C CA . ILE A 1 189 ? 4.605 -5.265 4.519 1.00 95.38 189 ILE A CA 1
ATOM 1553 C C . ILE A 1 189 ? 3.798 -4.208 5.261 1.00 95.38 189 ILE A C 1
ATOM 1555 O O . ILE A 1 189 ? 3.063 -3.433 4.653 1.00 95.38 189 ILE A O 1
ATOM 1559 N N . GLU A 1 190 ? 3.922 -4.182 6.588 1.00 95.62 190 GLU A N 1
ATOM 1560 C CA . GLU A 1 190 ? 3.268 -3.165 7.411 1.00 95.62 190 GLU A CA 1
ATOM 1561 C C . GLU A 1 190 ? 3.898 -1.794 7.136 1.00 95.62 190 GLU A C 1
ATOM 1563 O O . GLU A 1 190 ? 5.121 -1.645 7.139 1.00 95.62 190 GLU A O 1
ATOM 1568 N N . LEU A 1 191 ? 3.067 -0.788 6.898 1.00 95.44 191 LEU A N 1
ATOM 1569 C CA . LEU A 1 191 ? 3.499 0.590 6.670 1.00 95.44 191 LEU A CA 1
ATOM 1570 C C . LEU A 1 191 ? 3.544 1.385 7.974 1.00 95.44 191 LEU A C 1
ATOM 1572 O O . LEU A 1 191 ? 4.372 2.273 8.136 1.00 95.44 191 LEU A O 1
ATOM 1576 N N . GLY A 1 192 ? 2.678 1.020 8.913 1.00 94.19 192 GLY A N 1
ATOM 1577 C CA . GLY A 1 192 ? 2.519 1.668 10.205 1.00 94.19 192 GLY A CA 1
ATOM 1578 C C . GLY A 1 192 ? 1.136 1.396 10.780 1.00 94.19 192 GLY A C 1
ATOM 1579 O O . GLY A 1 192 ? 0.302 0.727 10.154 1.00 94.19 192 GLY A O 1
ATOM 1580 N N . ASP A 1 193 ? 0.900 1.924 11.973 1.00 94.38 193 ASP A N 1
ATOM 1581 C CA . ASP A 1 193 ? -0.391 1.882 12.643 1.00 94.38 193 ASP A CA 1
ATOM 1582 C C . ASP A 1 193 ? -0.884 3.267 13.058 1.00 94.38 193 ASP A C 1
ATOM 1584 O O . ASP A 1 193 ? -0.129 4.224 13.202 1.00 94.38 193 ASP A O 1
ATOM 1588 N N . PHE A 1 194 ? -2.201 3.385 13.204 1.00 93.00 194 PHE A N 1
ATOM 1589 C CA . PHE A 1 194 ? -2.839 4.601 13.689 1.00 93.00 194 PHE A CA 1
ATOM 1590 C C . PHE A 1 194 ? -4.135 4.270 14.427 1.00 93.00 194 PHE A C 1
ATOM 1592 O O . PHE A 1 194 ? -4.827 3.289 14.134 1.00 93.00 194 PHE A O 1
ATOM 1599 N N . LEU A 1 195 ? -4.480 5.107 15.402 1.00 92.69 195 LEU A N 1
ATOM 1600 C CA . LEU A 1 195 ? -5.721 4.985 16.151 1.00 92.69 195 LEU A CA 1
ATOM 1601 C C . LEU A 1 195 ? -6.796 5.866 15.516 1.00 92.69 195 LEU A C 1
ATOM 1603 O O . LEU A 1 195 ? -6.711 7.090 15.583 1.00 92.69 195 LEU A O 1
ATOM 1607 N N . ASN A 1 196 ? -7.838 5.248 14.961 1.00 92.56 196 ASN A N 1
ATOM 1608 C CA . ASN A 1 196 ? -9.005 5.986 14.496 1.00 92.56 196 ASN A CA 1
ATOM 1609 C C . ASN A 1 196 ? -9.894 6.361 15.690 1.00 92.56 196 ASN A C 1
ATOM 1611 O O . ASN A 1 196 ? -10.532 5.483 16.282 1.00 92.56 196 ASN A O 1
ATOM 1615 N N . LYS A 1 197 ? -9.934 7.642 16.060 1.00 88.50 197 LYS A N 1
ATOM 1616 C CA . LYS A 1 197 ? -10.788 8.164 17.139 1.00 88.50 197 LYS A CA 1
ATOM 1617 C C . LYS A 1 197 ? -12.189 8.495 16.608 1.00 88.50 197 LYS A C 1
ATOM 1619 O O . LYS A 1 197 ? -12.409 8.537 15.407 1.00 88.50 197 LYS A O 1
ATOM 1624 N N . GLU A 1 198 ? -13.163 8.639 17.502 1.00 75.69 198 GLU A N 1
ATOM 1625 C CA . GLU A 1 198 ? -14.576 8.812 17.120 1.00 75.69 198 GLU A CA 1
ATOM 1626 C C . GLU A 1 198 ? -14.910 10.220 16.611 1.00 75.69 198 GLU A C 1
ATOM 1628 O O . GLU A 1 198 ? -15.755 10.355 15.731 1.00 75.69 198 GLU A O 1
ATOM 1633 N N . ASP A 1 199 ? -14.195 11.237 17.095 1.00 69.94 199 ASP A N 1
ATOM 1634 C CA . ASP A 1 199 ? -14.579 12.645 16.923 1.00 69.94 199 ASP A CA 1
ATOM 1635 C C . ASP A 1 199 ? -13.651 13.436 15.981 1.00 69.94 199 ASP A C 1
ATOM 1637 O O . ASP A 1 199 ? -13.777 14.653 15.855 1.00 69.94 199 ASP A O 1
ATOM 1641 N N . GLU A 1 200 ? -12.711 12.767 15.308 1.00 70.19 200 GLU A N 1
ATOM 1642 C CA . GLU A 1 200 ? -11.735 13.408 14.418 1.00 70.19 200 GLU A CA 1
ATOM 1643 C C . GLU A 1 200 ? -12.081 13.107 12.948 1.00 70.19 200 GLU A C 1
ATOM 1645 O O . GLU A 1 200 ? -11.798 12.027 12.418 1.00 70.19 200 GLU A O 1
ATOM 1650 N N . ASP A 1 201 ? -12.716 14.077 12.278 1.00 80.25 201 ASP A N 1
ATOM 1651 C CA . ASP A 1 201 ? -12.789 14.079 10.815 1.00 80.25 201 ASP A CA 1
ATOM 1652 C C . ASP A 1 201 ? -11.400 14.384 10.272 1.00 80.25 201 ASP A C 1
ATOM 1654 O O . ASP A 1 201 ? -10.835 15.448 10.528 1.00 80.25 201 ASP A O 1
ATOM 1658 N N . GLY A 1 202 ? -10.842 13.420 9.557 1.00 87.44 202 GLY A N 1
ATOM 1659 C CA . GLY A 1 202 ? -9.489 13.496 9.058 1.00 87.44 202 GLY A CA 1
ATOM 1660 C C . GLY A 1 202 ? -9.326 12.685 7.789 1.00 87.44 202 GLY A C 1
ATOM 1661 O O . GLY A 1 202 ? -10.121 11.805 7.441 1.00 87.44 202 GLY A O 1
ATOM 1662 N N . GLU A 1 203 ? -8.250 12.987 7.087 1.00 92.62 203 GLU A N 1
ATOM 1663 C CA . GLU A 1 203 ? -7.767 12.181 5.983 1.00 92.62 203 GLU A CA 1
ATOM 1664 C C . GLU A 1 203 ? -6.546 11.412 6.480 1.00 92.62 203 GLU A C 1
ATOM 1666 O O . GLU A 1 203 ? -5.586 12.007 6.959 1.00 92.62 203 GLU A O 1
ATOM 1671 N N . LEU A 1 204 ? -6.601 10.086 6.426 1.00 93.81 204 LEU A N 1
ATOM 1672 C CA . LEU A 1 204 ? -5.4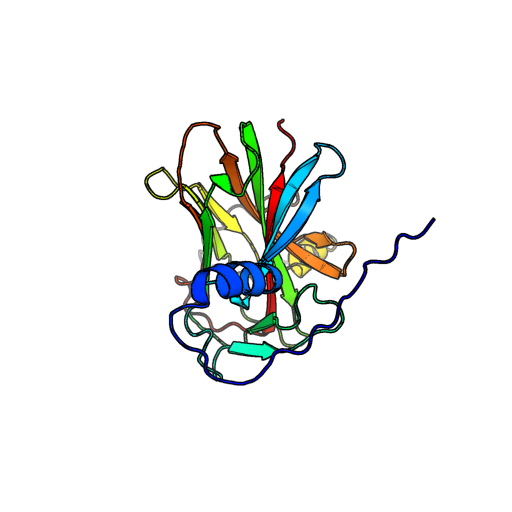45 9.241 6.670 1.00 93.81 204 LEU A CA 1
ATOM 1673 C C . LEU A 1 204 ? -4.595 9.215 5.402 1.00 93.81 204 LEU A C 1
ATOM 1675 O O . LEU A 1 204 ? -5.093 8.799 4.357 1.00 93.81 204 LEU A O 1
ATOM 1679 N N . GLU A 1 205 ? -3.327 9.592 5.513 1.00 96.31 205 GLU A N 1
ATOM 1680 C CA . GLU A 1 205 ? -2.315 9.445 4.472 1.00 96.31 205 GLU A CA 1
ATOM 1681 C C . GLU A 1 205 ? -1.373 8.285 4.814 1.00 96.31 205 GLU A C 1
ATOM 1683 O O . GLU A 1 205 ? -0.929 8.116 5.952 1.00 96.31 205 GLU A O 1
ATOM 1688 N N . MET A 1 206 ? -1.085 7.462 3.810 1.00 96.81 206 MET A N 1
ATOM 1689 C CA . MET A 1 206 ? -0.119 6.368 3.877 1.00 96.81 206 MET A CA 1
ATOM 1690 C C . MET A 1 206 ? 0.839 6.516 2.705 1.00 96.81 206 MET A C 1
ATOM 1692 O O . MET A 1 206 ? 0.395 6.828 1.597 1.00 96.81 206 MET A O 1
ATOM 1696 N N . SER A 1 207 ? 2.130 6.279 2.917 1.00 96.38 207 SER A N 1
ATOM 1697 C CA . SER A 1 207 ? 3.110 6.376 1.837 1.00 96.38 207 SER A CA 1
ATOM 1698 C C . SER A 1 207 ? 4.205 5.320 1.905 1.00 96.38 207 SER A C 1
ATOM 1700 O O . SER A 1 207 ? 4.504 4.784 2.971 1.00 96.38 207 SER A O 1
ATOM 1702 N N . VAL A 1 208 ? 4.774 5.024 0.737 1.00 96.25 208 VAL A N 1
ATOM 1703 C CA . VAL A 1 208 ? 5.975 4.211 0.538 1.00 96.25 208 VAL A CA 1
ATOM 1704 C C . VAL A 1 208 ? 6.901 4.995 -0.378 1.00 96.25 208 VAL A C 1
ATOM 1706 O O . VAL A 1 208 ? 6.549 5.281 -1.524 1.00 96.25 208 VAL A O 1
ATOM 1709 N N . LEU A 1 209 ? 8.063 5.364 0.149 1.00 93.19 209 LEU A N 1
ATOM 1710 C CA . LEU A 1 209 ? 9.012 6.273 -0.472 1.00 93.19 209 LEU A CA 1
ATOM 1711 C C . LEU A 1 209 ? 10.390 5.626 -0.539 1.00 93.19 209 LEU A C 1
ATOM 1713 O O . LEU A 1 209 ? 10.950 5.187 0.461 1.00 93.19 209 LEU A O 1
ATOM 1717 N N . GLU A 1 210 ? 10.981 5.638 -1.722 1.00 85.81 210 GLU A N 1
ATOM 1718 C CA . GLU A 1 210 ? 12.391 5.348 -1.907 1.00 85.81 210 GLU A CA 1
ATOM 1719 C C . GLU A 1 210 ? 12.968 6.311 -2.942 1.00 85.81 210 GLU A C 1
ATOM 1721 O O . GLU A 1 210 ? 12.977 6.066 -4.152 1.00 85.81 210 GLU A O 1
ATOM 1726 N N . VAL A 1 211 ? 13.401 7.460 -2.429 1.00 73.88 211 VAL A N 1
ATOM 1727 C CA . VAL A 1 211 ? 13.826 8.618 -3.231 1.00 73.88 211 VAL A CA 1
ATOM 1728 C C . VAL A 1 211 ? 15.301 8.968 -3.024 1.00 73.88 211 VAL A C 1
ATOM 1730 O O . VAL A 1 211 ? 15.891 9.684 -3.826 1.00 73.88 211 VAL A O 1
ATOM 1733 N N . ALA A 1 212 ? 15.919 8.455 -1.956 1.00 70.44 212 ALA A N 1
ATOM 1734 C CA . ALA A 1 212 ? 17.242 8.886 -1.510 1.00 70.44 212 ALA A CA 1
ATOM 1735 C C . ALA A 1 212 ? 18.411 8.139 -2.175 1.00 70.44 212 ALA A C 1
ATOM 1737 O O . ALA A 1 212 ? 19.491 8.709 -2.313 1.00 70.44 212 ALA A O 1
ATOM 1738 N N . ALA A 1 213 ? 18.224 6.873 -2.568 1.00 70.75 213 ALA A N 1
ATOM 1739 C CA . ALA A 1 213 ? 19.312 6.046 -3.093 1.00 70.75 213 ALA A CA 1
ATOM 1740 C C . ALA A 1 213 ? 19.638 6.346 -4.566 1.00 70.75 213 ALA A C 1
ATOM 1742 O O . ALA A 1 213 ? 20.789 6.222 -4.974 1.00 70.75 213 ALA A O 1
ATOM 1743 N N . GLY A 1 214 ? 18.636 6.737 -5.364 1.00 72.12 214 GLY A N 1
ATOM 1744 C CA . GLY A 1 214 ? 18.783 6.985 -6.805 1.00 72.12 214 GLY A CA 1
ATOM 1745 C C . GLY A 1 214 ? 19.071 5.731 -7.644 1.00 72.12 214 GLY A C 1
ATOM 1746 O O . GLY A 1 214 ? 19.235 5.838 -8.860 1.00 72.12 214 GLY A O 1
ATOM 1747 N N . ASP A 1 215 ? 19.111 4.552 -7.021 1.00 82.94 215 ASP A N 1
ATOM 1748 C CA . ASP A 1 215 ? 19.312 3.276 -7.695 1.00 82.94 215 ASP A CA 1
ATOM 1749 C C . ASP A 1 215 ? 18.069 2.895 -8.504 1.00 82.94 215 ASP A C 1
ATOM 1751 O O . ASP A 1 215 ? 16.929 3.062 -8.057 1.00 82.94 215 ASP A O 1
ATOM 1755 N N . TRP A 1 216 ? 18.293 2.360 -9.703 1.00 88.56 216 TRP A N 1
ATOM 1756 C CA . TRP A 1 216 ? 17.222 1.823 -10.532 1.00 88.56 216 TRP A CA 1
ATOM 1757 C C . TRP A 1 216 ? 16.703 0.506 -9.955 1.00 88.56 216 TRP A C 1
ATOM 1759 O O . TRP A 1 216 ? 17.481 -0.387 -9.617 1.00 88.56 216 TRP A O 1
ATOM 1769 N N . LYS A 1 217 ? 15.381 0.368 -9.909 1.00 91.31 217 LYS A N 1
ATOM 1770 C CA . LYS A 1 217 ? 14.677 -0.830 -9.443 1.00 91.31 217 LYS A CA 1
ATOM 1771 C C . LYS A 1 217 ? 13.451 -1.115 -10.282 1.00 91.31 217 LYS A C 1
ATOM 1773 O O . LYS A 1 217 ? 12.879 -0.206 -10.882 1.00 91.31 217 LYS A O 1
ATOM 1778 N N . GLY A 1 218 ? 13.041 -2.371 -10.300 1.00 93.06 218 GLY A N 1
ATOM 1779 C CA . GLY A 1 218 ? 11.957 -2.832 -11.150 1.00 93.06 218 GLY A CA 1
ATOM 1780 C C . GLY A 1 218 ? 11.411 -4.177 -10.712 1.00 93.06 218 GLY A C 1
ATOM 1781 O O . GLY A 1 218 ? 11.970 -4.843 -9.840 1.00 93.06 218 GLY A O 1
ATOM 1782 N N . GLY A 1 219 ? 10.308 -4.570 -11.337 1.00 93.88 219 GLY A N 1
ATOM 1783 C CA . GLY A 1 219 ? 9.741 -5.903 -11.223 1.00 93.88 219 GLY A CA 1
ATOM 1784 C C . GLY A 1 219 ? 8.919 -6.153 -9.962 1.00 93.88 219 GLY A C 1
ATOM 1785 O O . GLY A 1 219 ? 8.970 -7.266 -9.446 1.00 93.88 219 GLY A O 1
ATOM 1786 N N . LEU A 1 220 ? 8.152 -5.168 -9.482 1.00 95.12 220 LEU A N 1
ATOM 1787 C CA . LEU A 1 220 ? 7.116 -5.367 -8.455 1.00 95.12 220 LEU A CA 1
ATOM 1788 C C . LEU A 1 220 ? 5.723 -5.187 -9.054 1.00 95.12 220 LEU A C 1
ATOM 1790 O O . LEU A 1 220 ? 5.481 -4.223 -9.766 1.00 95.12 220 LEU A O 1
ATOM 1794 N N . ILE A 1 221 ? 4.789 -6.064 -8.713 1.00 96.81 221 ILE A N 1
ATOM 1795 C CA . ILE A 1 221 ? 3.365 -5.931 -9.019 1.00 96.81 221 ILE A CA 1
ATOM 1796 C C . ILE A 1 221 ? 2.660 -5.468 -7.750 1.00 96.81 221 ILE A C 1
ATOM 1798 O O . ILE A 1 221 ? 2.607 -6.204 -6.770 1.00 96.81 221 ILE A O 1
ATOM 1802 N N . ILE A 1 222 ? 2.108 -4.261 -7.761 1.00 97.69 222 ILE A N 1
ATOM 1803 C CA . ILE A 1 222 ? 1.372 -3.667 -6.649 1.00 97.69 222 ILE A CA 1
ATOM 1804 C C . ILE A 1 222 ? -0.112 -3.961 -6.814 1.00 97.69 222 ILE A C 1
ATOM 1806 O O . ILE A 1 222 ? -0.731 -3.575 -7.808 1.00 97.69 222 ILE A O 1
ATOM 1810 N N . GLN A 1 223 ? -0.694 -4.606 -5.808 1.00 97.00 223 GLN A N 1
ATOM 1811 C CA . GLN A 1 223 ? -2.130 -4.832 -5.754 1.00 97.00 223 GLN A CA 1
ATOM 1812 C C . GLN A 1 223 ? -2.870 -3.636 -5.167 1.00 97.00 223 GLN A C 1
ATOM 1814 O O . GLN A 1 223 ? -3.956 -3.284 -5.633 1.00 97.00 223 GLN A O 1
ATOM 1819 N N . GLY A 1 224 ? -2.298 -3.048 -4.116 1.00 97.12 224 GLY A N 1
ATOM 1820 C CA . GLY A 1 224 ? -2.973 -2.036 -3.327 1.00 97.12 224 GLY A CA 1
ATOM 1821 C C . GLY A 1 224 ? -2.417 -1.875 -1.916 1.00 97.12 224 GLY A C 1
ATOM 1822 O O . GLY A 1 224 ? -1.402 -2.475 -1.556 1.00 97.12 224 GLY A O 1
ATOM 1823 N N . ILE A 1 225 ? -3.130 -1.086 -1.114 1.00 97.81 225 ILE A N 1
ATOM 1824 C CA . ILE A 1 225 ? -2.883 -0.923 0.321 1.00 97.81 225 ILE A CA 1
ATOM 1825 C C . ILE A 1 225 ? -4.081 -1.460 1.106 1.00 97.81 225 ILE A C 1
ATOM 1827 O O . ILE A 1 225 ? -5.215 -1.028 0.903 1.00 97.81 225 ILE A O 1
ATOM 1831 N N . GLU A 1 226 ? -3.828 -2.399 2.015 1.00 97.00 226 GLU A N 1
ATOM 1832 C CA . GLU A 1 226 ? -4.828 -2.974 2.913 1.00 97.00 226 GLU A CA 1
ATOM 1833 C C . GLU A 1 226 ? -4.799 -2.281 4.276 1.00 97.00 226 GLU A C 1
ATOM 1835 O O . GLU A 1 226 ? -3.756 -2.171 4.912 1.00 97.00 226 GLU A O 1
ATOM 1840 N N . ILE A 1 227 ? -5.960 -1.856 4.758 1.00 96.69 227 ILE A N 1
ATOM 1841 C CA . ILE A 1 227 ? -6.172 -1.239 6.062 1.00 96.69 227 ILE A CA 1
ATOM 1842 C C . ILE A 1 227 ? -7.044 -2.187 6.868 1.00 96.69 227 ILE A C 1
ATOM 1844 O O . ILE A 1 227 ? -8.221 -2.395 6.546 1.00 96.69 227 ILE A O 1
ATOM 1848 N N . ARG A 1 228 ? -6.475 -2.755 7.931 1.00 95.94 228 ARG A N 1
ATOM 1849 C CA . ARG A 1 228 ? -7.169 -3.733 8.774 1.00 95.94 228 ARG A CA 1
ATOM 1850 C C . ARG A 1 228 ? -7.024 -3.415 10.262 1.00 95.94 228 ARG A C 1
ATOM 1852 O O . ARG A 1 228 ? -5.99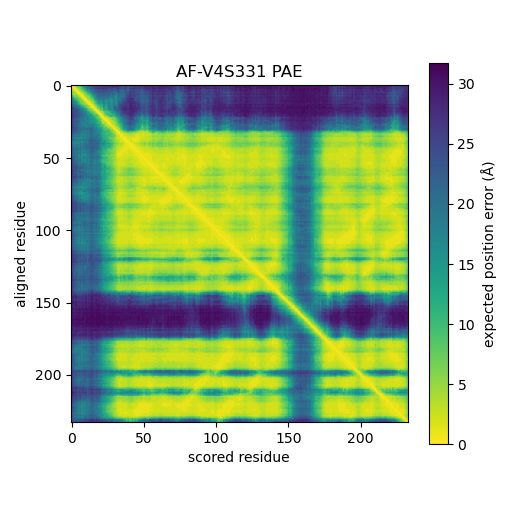8 -2.863 10.670 1.00 95.94 228 ARG A O 1
ATOM 1859 N N . PRO A 1 229 ? -8.039 -3.740 11.082 1.00 95.75 229 PRO A N 1
ATOM 1860 C CA . PRO A 1 229 ? -7.956 -3.606 12.527 1.00 95.75 229 PRO A CA 1
ATOM 1861 C C . PRO A 1 229 ? -6.758 -4.388 13.066 1.00 95.75 229 PRO A C 1
ATOM 1863 O O . PRO A 1 229 ? -6.609 -5.584 12.814 1.00 95.75 229 PRO A O 1
ATOM 1866 N N . LYS A 1 230 ? -5.908 -3.708 13.827 1.00 92.81 230 LYS A N 1
ATOM 1867 C CA . LYS A 1 230 ? -4.818 -4.312 14.581 1.00 92.81 230 LYS A CA 1
ATOM 1868 C C . LYS A 1 230 ? -5.334 -4.589 15.984 1.00 92.81 230 LYS A C 1
ATOM 1870 O O . LYS A 1 230 ? -6.011 -3.756 16.588 1.00 92.81 230 LYS A O 1
ATOM 1875 N N . GLN A 1 231 ? -5.038 -5.771 16.510 1.00 80.25 231 GLN A N 1
ATOM 1876 C CA . GLN A 1 231 ? -5.360 -6.046 17.905 1.00 80.25 231 GLN A CA 1
ATOM 1877 C C . GLN A 1 231 ? -4.552 -5.093 18.785 1.00 80.25 231 GLN A C 1
ATOM 1879 O O . GLN A 1 231 ? -3.345 -4.940 18.586 1.00 80.25 231 GLN A O 1
ATOM 1884 N N . GLY A 1 232 ? -5.231 -4.441 19.731 1.00 62.62 232 GLY A N 1
ATOM 1885 C CA . GLY A 1 232 ? -4.547 -3.735 20.806 1.00 62.62 232 GLY A CA 1
ATOM 1886 C C . GLY A 1 232 ? -3.658 -4.722 21.559 1.00 62.62 232 GLY A C 1
ATOM 1887 O O . GLY A 1 232 ? -4.044 -5.880 21.736 1.00 62.62 232 GLY A O 1
ATOM 1888 N N . LYS A 1 233 ? -2.458 -4.276 21.928 1.00 44.25 233 LYS A N 1
ATOM 1889 C CA . LYS A 1 233 ? -1.651 -4.980 22.927 1.00 44.25 233 LYS A CA 1
ATOM 1890 C C . LYS A 1 233 ? -2.335 -4.923 24.286 1.00 44.25 233 LYS A C 1
ATOM 1892 O O . LYS A 1 233 ? -2.984 -3.888 24.559 1.00 44.25 233 LYS A O 1
#

Organism: Citrus clementina (NCBI:txid85681)

pLDDT: mean 77.73, std 22.57, range [27.7, 97.81]